Protein AF-A0A2G9Z1K0-F1 (afdb_monomer_lite)

pLDDT: mean 89.54, std 12.3, range [33.47, 98.31]

Foldseek 3Di:
DPDDPCPPDDDDPVVVVVVVVVVVVVVVVVVVVVVVVVCCLLKPKDKAKAFLCCNPDPRHQWAPFDKPPDPDSHQQWDAAFIKTKIKHFALDFFFKKKKKFFFDPPWDAFPKKKKKKFFAFPLVPFAEDDQVVCPVVVVVQVPDPQRAQQWEDDDPWIFGDAPLETATEPDPRLCVQLQWDPVRYYYDDPVSNVSGHHDYHRYSNDGRGFQAWAAEPVRWIWTGDPRHIYTDDSPDDDSTHRYFYPCRVVDMWMFMWDQDPPDRGMTMTMTGCNRNRPTRHRITMMMMGTRRIGGTGMMMMMGIHDPDPVSSVVSVVVVVVVVVVVPPPPPPDD

Secondary structure (DSSP, 8-state):
----TTTT----HHHHHHHHHHHHHHHHHHHHHHHHHHHHHHS-EEEEEEEGGGTT-TT---EEEEETTSS--GGGEE-TT-EEEEEEE-SS--SEEEEEEEE-TTPPPPS-EEEEEEEE-GGGGSPBPPGGGGHHHHHHHHTSTT-TT-EEEETTEEEEEETTEEEEBS-HHHHHHTT--GGGEEE--HHHHHHSEE-PPB-TTPPP-TTPEEE-TT--EEEEETTEEEE--TT---SSPEE--THHHH--EEEE-EE-SS-TTEEEEEEE-GGGTTS--SEEEEEEEESS-EEEEEEEEEEE--S-HHHHHHHHHHHHHHHHHTTS------

Structure (mmCIF, N/CA/C/O backbone):
data_AF-A0A2G9Z1K0-F1
#
_entry.id   AF-A0A2G9Z1K0-F1
#
loop_
_atom_site.group_PDB
_atom_site.id
_atom_site.type_symbol
_atom_site.label_atom_id
_atom_site.label_alt_id
_atom_site.label_comp_id
_atom_site.label_asym_id
_atom_site.label_entity_id
_atom_site.label_seq_id
_atom_site.pdbx_PDB_ins_code
_atom_site.Cartn_x
_atom_site.Cartn_y
_atom_site.Cartn_z
_atom_site.occupancy
_atom_site.B_iso_or_equiv
_atom_site.auth_seq_id
_atom_site.auth_comp_id
_atom_site.auth_asym_id
_atom_site.auth_atom_id
_atom_site.pdbx_PDB_model_num
ATOM 1 N N . MET A 1 1 ? -24.594 -38.672 19.785 1.00 48.56 1 MET A N 1
ATOM 2 C CA . MET A 1 1 ? -23.373 -38.207 20.482 1.00 48.56 1 MET A CA 1
ATOM 3 C C . MET A 1 1 ? -22.442 -39.415 20.576 1.00 48.56 1 MET A C 1
ATOM 5 O O . MET A 1 1 ? -22.760 -40.332 21.314 1.00 48.56 1 MET A O 1
ATOM 9 N N . TRP A 1 2 ? -21.425 -39.514 19.711 1.00 44.78 2 TRP A N 1
ATOM 10 C CA . TRP A 1 2 ? -20.611 -40.737 19.512 1.00 44.78 2 TRP A CA 1
ATOM 11 C C . TRP A 1 2 ? -19.406 -40.843 20.471 1.00 44.78 2 TRP A C 1
ATOM 13 O O . TRP A 1 2 ? -18.855 -41.919 20.655 1.00 44.78 2 TRP A O 1
ATOM 23 N N . PHE A 1 3 ? -19.064 -39.749 21.159 1.00 44.97 3 PHE A N 1
ATOM 24 C CA . PHE A 1 3 ? -18.069 -39.705 22.230 1.00 44.97 3 PHE A CA 1
ATOM 25 C C . PHE A 1 3 ? -18.769 -39.511 23.581 1.00 44.97 3 PHE A C 1
ATOM 27 O O . PHE A 1 3 ? -19.054 -38.385 23.983 1.00 44.97 3 PHE A O 1
ATOM 34 N N . ASP A 1 4 ? -19.071 -40.615 24.262 1.00 56.53 4 ASP A N 1
ATOM 35 C CA . ASP A 1 4 ? -19.492 -40.621 25.665 1.00 56.53 4 ASP A CA 1
ATOM 36 C C . ASP A 1 4 ? -18.543 -41.536 26.448 1.00 56.53 4 ASP A C 1
ATOM 38 O O . ASP A 1 4 ? -18.680 -42.760 26.451 1.00 56.53 4 ASP A O 1
ATOM 42 N N . LEU A 1 5 ? -17.539 -40.919 27.074 1.00 59.09 5 LEU A N 1
ATOM 43 C CA . LEU A 1 5 ? -16.521 -41.591 27.888 1.00 59.09 5 LEU A CA 1
ATOM 44 C C . LEU A 1 5 ? -17.050 -41.994 29.282 1.00 59.09 5 LEU A C 1
ATOM 46 O O . LEU A 1 5 ? -16.273 -42.440 30.121 1.00 59.09 5 LEU A O 1
ATOM 50 N N . THR A 1 6 ? -18.353 -41.830 29.551 1.00 63.19 6 THR A N 1
ATOM 51 C CA . THR A 1 6 ? -18.969 -42.013 30.879 1.00 63.19 6 THR A CA 1
ATOM 52 C C . THR A 1 6 ? -20.102 -43.040 30.912 1.00 63.19 6 THR A C 1
ATOM 54 O O . THR A 1 6 ? -20.894 -43.062 31.850 1.00 63.19 6 THR A O 1
ATOM 57 N N . LYS A 1 7 ? -20.167 -43.953 29.932 1.00 57.19 7 LYS A N 1
ATOM 58 C CA . LYS A 1 7 ? -21.240 -44.965 29.825 1.00 57.19 7 LYS A CA 1
ATOM 59 C C . LYS A 1 7 ? -21.467 -45.826 31.082 1.00 57.19 7 LYS A C 1
ATOM 61 O O . LYS A 1 7 ? -22.538 -46.409 31.209 1.00 57.19 7 LYS A O 1
ATOM 66 N N . THR A 1 8 ? -20.490 -45.928 31.986 1.00 62.16 8 THR A N 1
ATOM 67 C CA . THR A 1 8 ? -20.533 -46.793 33.180 1.00 62.16 8 THR A CA 1
ATOM 68 C C . THR A 1 8 ? -20.488 -46.043 34.517 1.00 62.16 8 THR A C 1
ATOM 70 O O . THR A 1 8 ? -20.586 -46.680 35.565 1.00 62.16 8 THR A O 1
ATOM 73 N N . THR A 1 9 ? -20.374 -44.711 34.532 1.00 61.22 9 THR A N 1
ATOM 74 C CA . THR A 1 9 ? -20.284 -43.922 35.774 1.00 61.22 9 THR A CA 1
ATOM 75 C C . THR A 1 9 ? -21.637 -43.320 36.162 1.00 61.22 9 THR A C 1
ATOM 77 O O . THR A 1 9 ? -22.052 -42.277 35.663 1.00 61.22 9 THR A O 1
ATOM 80 N N . ALA A 1 10 ? -22.328 -43.955 37.113 1.00 69.38 10 ALA A N 1
ATOM 81 C CA . ALA A 1 10 ? -23.534 -43.401 37.726 1.00 69.38 10 ALA A CA 1
ATOM 82 C C . ALA A 1 10 ? -23.158 -42.306 38.745 1.00 69.38 10 ALA A C 1
ATOM 84 O O . ALA A 1 10 ? -22.784 -42.588 39.882 1.00 69.38 10 ALA A O 1
ATOM 85 N N . LEU A 1 11 ? -23.221 -41.038 38.333 1.00 70.69 11 LEU A N 1
ATOM 86 C CA . LEU A 1 11 ? -23.062 -39.893 39.234 1.00 70.69 11 LEU A CA 1
ATOM 87 C C . LEU A 1 11 ? -24.299 -39.739 40.131 1.00 70.69 11 LEU A C 1
ATOM 89 O O . LEU A 1 11 ? -25.429 -39.795 39.649 1.00 70.69 11 LEU A O 1
ATOM 93 N N . GLU A 1 12 ? -24.093 -39.452 41.420 1.00 81.12 12 GLU A N 1
ATOM 94 C CA . GLU A 1 12 ? -25.173 -39.017 42.319 1.00 81.12 12 GLU A CA 1
ATOM 95 C C . GLU A 1 12 ? -25.942 -37.837 41.701 1.00 81.12 12 GLU A C 1
ATOM 97 O O . GLU A 1 12 ? -25.335 -36.937 41.112 1.00 81.12 12 GLU A O 1
ATOM 102 N N . ALA A 1 13 ? -27.268 -37.791 41.876 1.00 79.88 13 ALA A N 1
ATOM 103 C CA . ALA A 1 13 ? -28.151 -36.837 41.191 1.00 79.88 13 ALA A CA 1
ATOM 104 C C . ALA A 1 13 ? -27.677 -35.370 41.277 1.00 79.88 13 ALA A C 1
ATOM 106 O O . ALA A 1 13 ? -27.711 -34.639 40.286 1.00 79.88 13 ALA A O 1
ATOM 107 N N . LYS A 1 14 ? -27.155 -34.948 42.438 1.00 84.62 14 LYS A N 1
ATOM 108 C CA . LYS A 1 14 ? -26.612 -33.595 42.651 1.00 84.62 14 LYS A CA 1
ATOM 109 C C . LYS A 1 14 ? -25.342 -33.332 41.829 1.00 84.62 14 LYS A C 1
ATOM 111 O O . LYS A 1 14 ? -25.210 -32.266 41.227 1.00 84.62 14 LYS A O 1
ATOM 116 N N . LYS A 1 15 ? -24.428 -34.306 41.761 1.00 84.81 15 LYS A N 1
ATOM 117 C CA . LYS A 1 15 ? -23.192 -34.220 40.964 1.00 84.81 15 LYS A CA 1
ATOM 118 C C . LYS A 1 15 ? -23.491 -34.294 39.466 1.00 84.81 15 LYS A C 1
ATOM 120 O O . LYS A 1 15 ? -22.871 -33.568 38.697 1.00 84.81 15 LYS A O 1
ATOM 125 N N . TYR A 1 16 ? -24.487 -35.083 39.056 1.00 83.25 16 TYR A N 1
ATOM 126 C CA . TYR A 1 16 ? -24.957 -35.126 37.669 1.00 83.25 16 TYR A CA 1
ATOM 127 C C . TYR A 1 16 ? -25.553 -33.783 37.216 1.00 83.25 16 TYR A C 1
ATOM 129 O O . TYR A 1 16 ? -25.215 -33.282 36.143 1.00 83.25 16 TYR A O 1
ATOM 137 N N . GLN A 1 17 ? -26.380 -33.144 38.052 1.00 85.00 17 GLN A N 1
ATOM 138 C CA . GLN A 1 17 ? -26.897 -31.798 37.771 1.00 85.00 17 GLN A CA 1
ATOM 139 C C . GLN A 1 17 ? -25.771 -30.762 37.661 1.00 85.00 17 GLN A C 1
ATOM 141 O O . GLN A 1 17 ? -25.792 -29.920 36.762 1.00 85.00 17 GLN A O 1
ATOM 146 N N . GLN A 1 18 ? -24.771 -30.831 38.543 1.00 87.94 18 GLN A N 1
ATOM 147 C CA . GLN A 1 18 ? -23.605 -29.951 38.488 1.00 87.94 18 GLN A CA 1
ATOM 148 C C . GLN A 1 18 ? -22.781 -30.182 37.212 1.00 87.94 18 GLN A C 1
ATOM 150 O O . GLN A 1 18 ? -22.440 -29.215 36.534 1.00 87.94 18 GLN A O 1
ATOM 155 N N . TYR A 1 19 ? -22.535 -31.442 36.836 1.00 88.62 19 TYR A N 1
ATOM 156 C CA . TYR A 1 19 ? -21.889 -31.807 35.573 1.00 88.62 19 TYR A CA 1
ATOM 157 C C . TYR A 1 19 ? -22.645 -31.237 34.368 1.00 88.62 19 TYR A C 1
ATOM 159 O O . TYR A 1 19 ? -22.037 -30.575 33.531 1.00 88.62 19 TYR A O 1
ATOM 167 N N . LYS A 1 20 ? -23.973 -31.405 34.300 1.00 88.75 20 LYS A N 1
ATOM 168 C CA . LYS A 1 20 ? -24.788 -30.864 33.199 1.00 88.75 20 LYS A CA 1
ATOM 169 C C . LYS A 1 20 ? -24.741 -29.338 33.117 1.00 88.75 20 LYS A C 1
ATOM 171 O O . LYS A 1 20 ? -24.680 -28.800 32.014 1.00 88.75 20 LYS A O 1
ATOM 176 N N . ARG A 1 21 ? -24.710 -28.634 34.254 1.00 92.88 21 ARG A N 1
ATOM 177 C CA . ARG A 1 21 ? -24.518 -27.171 34.283 1.00 92.88 21 ARG A CA 1
ATOM 178 C C . ARG A 1 21 ? -23.159 -26.768 33.710 1.00 92.88 21 ARG A C 1
ATOM 180 O O . ARG A 1 21 ? -23.115 -25.887 32.858 1.00 92.88 21 ARG A O 1
ATOM 187 N N . TRP A 1 22 ? -22.080 -27.434 34.123 1.00 93.81 22 TRP A N 1
ATOM 188 C CA . TRP A 1 22 ? -20.737 -27.179 33.592 1.00 93.81 22 TRP A CA 1
ATOM 189 C C . TRP A 1 22 ? -20.606 -27.541 32.113 1.00 93.81 22 TRP A C 1
ATOM 191 O O . TRP A 1 22 ? -19.991 -26.795 31.360 1.00 93.81 22 TRP A O 1
ATOM 201 N N . GLN A 1 23 ? -21.227 -28.638 31.678 1.00 92.00 23 GLN A N 1
ATOM 202 C CA . GLN A 1 23 ? -21.274 -29.044 30.275 1.00 92.00 23 GLN A CA 1
ATOM 203 C C . GLN A 1 23 ? -21.991 -27.988 29.418 1.00 92.00 23 GLN A C 1
ATOM 205 O O . GLN A 1 23 ? -21.454 -27.562 28.399 1.00 92.00 23 GLN A O 1
ATOM 210 N N . ASN A 1 24 ? -23.162 -27.510 29.854 1.00 94.50 24 ASN A N 1
ATOM 211 C CA . ASN A 1 24 ? -23.893 -26.449 29.155 1.00 94.50 24 ASN A CA 1
ATOM 212 C C . ASN A 1 24 ? -23.115 -25.129 29.145 1.00 94.50 24 ASN A C 1
ATOM 214 O O . ASN A 1 24 ? -23.081 -24.454 28.119 1.00 94.50 24 ASN A O 1
ATOM 218 N N . PHE A 1 25 ? -22.466 -24.778 30.259 1.00 96.81 25 PHE A N 1
ATOM 219 C CA . PHE A 1 25 ? -21.585 -23.614 30.329 1.00 96.81 25 PHE A CA 1
ATOM 220 C C . PHE A 1 25 ? -20.427 -23.731 29.334 1.00 96.81 25 PHE A C 1
ATOM 222 O O . PHE A 1 25 ? -20.173 -22.788 28.593 1.00 96.81 25 PHE A O 1
ATOM 229 N N . LEU A 1 26 ? -19.766 -24.890 29.266 1.00 97.00 26 LEU A N 1
ATOM 230 C CA . LEU A 1 26 ? -18.660 -25.134 28.342 1.00 97.00 26 LEU A CA 1
ATOM 231 C C . LEU A 1 26 ? -19.112 -25.040 26.880 1.00 97.00 26 LEU A C 1
ATOM 233 O O . LEU A 1 26 ? -18.416 -24.429 26.073 1.00 97.00 26 LEU A O 1
ATOM 237 N N . TYR A 1 27 ? -20.283 -25.583 26.534 1.00 96.25 27 TYR A N 1
ATOM 238 C CA . TYR A 1 27 ? -20.839 -25.447 25.185 1.00 96.25 27 TYR A CA 1
ATOM 239 C C . TYR A 1 27 ? -21.210 -24.005 24.849 1.00 96.25 27 TYR A C 1
ATOM 241 O O . TYR A 1 27 ? -20.860 -23.530 23.770 1.00 96.25 27 TYR A O 1
ATOM 249 N N . LEU A 1 28 ? -21.861 -23.289 25.768 1.00 97.06 28 LEU A N 1
ATOM 250 C CA . LEU A 1 28 ? -22.184 -21.877 25.573 1.00 97.06 28 LEU A CA 1
ATOM 251 C C . LEU A 1 28 ? -20.910 -21.046 25.392 1.00 97.06 28 LEU A C 1
ATOM 253 O O . LEU A 1 28 ? -20.825 -20.253 24.459 1.00 97.06 28 LEU A O 1
ATOM 257 N N . PHE A 1 29 ? -19.906 -21.267 26.240 1.00 97.62 29 PHE A N 1
ATOM 258 C CA . PHE A 1 29 ? -18.608 -20.612 26.138 1.00 97.62 29 PHE A CA 1
ATOM 259 C C . PHE A 1 29 ? -17.949 -20.897 24.785 1.00 97.62 29 PHE A C 1
ATOM 261 O O . PHE A 1 29 ? -17.589 -19.956 24.086 1.00 97.62 29 PHE A O 1
ATOM 268 N N . ALA A 1 30 ? -17.879 -22.163 24.361 1.00 97.31 30 ALA A N 1
ATOM 269 C CA . ALA A 1 30 ? -17.299 -22.541 23.074 1.00 97.31 30 ALA A CA 1
ATOM 270 C C . ALA A 1 30 ? -18.014 -21.874 21.885 1.00 97.31 30 ALA A C 1
ATOM 272 O O . ALA A 1 30 ? -17.351 -21.365 20.982 1.00 97.31 30 ALA A O 1
ATOM 273 N N . VAL A 1 31 ? -19.352 -21.823 21.897 1.00 97.69 31 VAL A N 1
ATOM 274 C CA . VAL A 1 31 ? -20.143 -21.151 20.852 1.00 97.69 31 VAL A CA 1
ATOM 275 C C . VAL A 1 31 ? -19.884 -19.643 20.846 1.00 97.69 31 VAL A C 1
ATOM 277 O O . VAL A 1 31 ? -19.668 -19.072 19.778 1.00 97.69 31 VAL A O 1
ATOM 280 N N . LEU A 1 32 ? -19.852 -18.995 22.013 1.00 97.62 32 LEU A N 1
ATOM 281 C CA . LEU A 1 32 ? -19.564 -17.561 22.119 1.00 97.62 32 LEU A CA 1
ATOM 282 C C . LEU A 1 32 ? -18.138 -17.232 21.663 1.00 97.62 32 LEU A C 1
ATOM 284 O O . LEU A 1 32 ? -17.939 -16.261 20.934 1.00 97.62 32 LEU A O 1
ATOM 288 N N . THR A 1 33 ? -17.153 -18.053 22.028 1.00 97.44 33 THR A N 1
ATOM 289 C CA . THR A 1 33 ? -15.772 -17.903 21.555 1.00 97.44 33 THR A CA 1
ATOM 290 C C . THR A 1 33 ? -15.688 -18.091 20.042 1.00 97.44 33 THR A C 1
ATOM 292 O O . THR A 1 33 ? -15.078 -17.266 19.364 1.00 97.44 33 THR A O 1
ATOM 295 N N . ALA A 1 34 ? -16.333 -19.120 19.487 1.00 96.88 34 ALA A N 1
ATOM 296 C CA . ALA A 1 34 ? -16.367 -19.345 18.043 1.00 96.88 34 ALA A CA 1
ATOM 297 C C . ALA A 1 34 ? -17.037 -18.179 17.299 1.00 96.88 34 ALA A C 1
ATOM 299 O O . ALA A 1 34 ? -16.522 -17.731 16.273 1.00 96.88 34 ALA A O 1
ATOM 300 N N . ALA A 1 35 ? -18.138 -17.640 17.833 1.00 96.19 35 ALA A N 1
ATOM 301 C CA . ALA A 1 35 ? -18.815 -16.471 17.279 1.00 96.19 35 ALA A CA 1
ATOM 302 C C . ALA A 1 35 ? -17.924 -15.218 17.329 1.00 96.19 35 ALA A C 1
ATOM 304 O O . ALA A 1 35 ? -17.811 -14.508 16.331 1.00 96.19 35 ALA A O 1
ATOM 305 N N . TYR A 1 36 ? -17.234 -14.980 18.449 1.00 95.94 36 TYR A N 1
ATOM 306 C CA . TYR A 1 36 ? -16.296 -13.866 18.602 1.00 95.94 36 TYR A CA 1
ATOM 307 C C . TYR A 1 36 ? -15.123 -13.952 17.616 1.00 95.94 36 TYR A C 1
ATOM 309 O O . TYR A 1 36 ? -14.806 -12.972 16.938 1.00 95.94 36 TYR A O 1
ATOM 317 N N . LEU A 1 37 ? -14.498 -15.127 17.492 1.00 96.06 37 LEU A N 1
ATOM 318 C CA . LEU A 1 37 ? -13.396 -15.343 16.552 1.00 96.06 37 LEU A CA 1
ATOM 319 C C . LEU A 1 37 ? -13.865 -15.201 15.102 1.00 96.06 37 LEU A C 1
ATOM 321 O O . LEU A 1 37 ? -13.215 -14.517 14.314 1.00 96.06 37 LEU A O 1
ATOM 325 N N . SER A 1 38 ? -15.026 -15.770 14.765 1.00 93.81 38 SER A N 1
ATOM 326 C CA . SER A 1 38 ? -15.631 -15.619 13.436 1.00 93.81 38 SER A CA 1
ATOM 327 C C . SER A 1 38 ? -15.882 -14.149 13.113 1.00 93.81 38 SER A C 1
ATOM 329 O O . SER A 1 38 ? -15.537 -13.690 12.028 1.00 93.81 38 SER A O 1
ATOM 331 N N . PHE A 1 39 ? -16.406 -13.383 14.073 1.00 94.19 39 PHE A N 1
ATOM 332 C CA . PHE A 1 39 ? -16.609 -11.947 13.915 1.00 94.19 39 PHE A CA 1
ATOM 333 C C . PHE A 1 39 ? -15.290 -11.212 13.641 1.00 94.19 39 PHE A C 1
ATOM 335 O O . PHE A 1 39 ? -15.218 -10.424 12.701 1.00 94.19 39 PHE A O 1
ATOM 342 N N . LYS A 1 40 ? -14.222 -11.511 14.393 1.00 92.44 40 LYS A N 1
ATOM 343 C CA . LYS A 1 40 ? -12.893 -10.907 14.186 1.00 92.44 40 LYS A CA 1
ATOM 344 C C . LYS A 1 40 ? -12.269 -11.256 12.832 1.00 92.44 40 LYS A C 1
ATOM 346 O O . LYS A 1 40 ? -11.594 -10.410 12.252 1.00 92.44 40 LYS A O 1
ATOM 351 N N . ILE A 1 41 ? -12.503 -12.465 12.322 1.00 90.81 41 ILE A N 1
ATOM 352 C CA . ILE A 1 41 ? -12.029 -12.896 10.998 1.00 90.81 41 ILE A CA 1
ATOM 353 C C . ILE A 1 41 ? -12.816 -12.198 9.879 1.00 90.81 41 ILE A C 1
ATOM 355 O O . ILE A 1 41 ? -12.237 -11.775 8.879 1.00 90.81 41 ILE A O 1
ATOM 359 N N . LEU A 1 42 ? -14.136 -12.072 10.033 1.00 91.75 42 LEU A N 1
ATOM 360 C CA . LEU A 1 42 ? -15.015 -11.489 9.014 1.00 91.75 42 LEU A CA 1
ATOM 361 C C . LEU A 1 42 ? -14.925 -9.960 8.956 1.00 91.75 42 LEU A C 1
ATOM 363 O O . LEU A 1 42 ? -15.047 -9.382 7.872 1.00 91.75 42 LEU A O 1
ATOM 367 N N . PHE A 1 43 ? -14.675 -9.322 10.097 1.00 94.25 43 PHE A N 1
ATOM 368 C CA . PHE A 1 43 ? -14.624 -7.871 10.266 1.00 94.25 43 PHE A CA 1
ATOM 369 C C . PHE A 1 43 ? -13.305 -7.459 10.938 1.00 94.25 43 PHE A C 1
ATOM 371 O O . PHE A 1 43 ? -13.294 -7.034 12.098 1.00 94.25 43 PHE A O 1
ATOM 378 N N . PRO A 1 44 ? -12.165 -7.633 10.241 1.00 93.12 44 PRO A N 1
ATOM 379 C CA . PRO A 1 44 ? -10.863 -7.323 10.805 1.00 93.12 44 PRO A CA 1
ATOM 380 C C . PRO A 1 44 ? -10.675 -5.812 10.982 1.00 93.12 44 PRO A C 1
ATOM 382 O O . PRO A 1 44 ? -11.256 -4.996 10.259 1.00 93.12 44 PRO A O 1
ATOM 385 N N . SER A 1 45 ? -9.797 -5.467 11.921 1.00 95.38 45 SER A N 1
ATOM 386 C CA . SER A 1 45 ? -9.250 -4.125 12.101 1.00 95.38 45 SER A CA 1
ATOM 387 C C . SER A 1 45 ? -7.723 -4.202 12.157 1.00 95.38 45 SER A C 1
ATOM 389 O O . SER A 1 45 ? -7.173 -5.188 12.658 1.00 95.38 45 SER A O 1
ATOM 391 N N . GLN A 1 46 ? -7.049 -3.197 11.608 1.00 96.00 46 GLN A N 1
ATOM 392 C CA . GLN A 1 46 ? -5.596 -3.059 11.586 1.00 96.00 46 GLN A CA 1
ATOM 393 C C . GLN A 1 46 ? -5.198 -1.650 12.009 1.00 96.00 46 GLN A C 1
ATOM 395 O O . GLN A 1 46 ? -5.766 -0.670 11.532 1.00 96.00 46 GLN A O 1
ATOM 400 N N . PHE A 1 47 ? -4.195 -1.566 12.880 1.00 97.12 47 PHE A N 1
ATOM 401 C CA . PHE A 1 47 ? -3.724 -0.320 13.471 1.00 97.12 47 PHE A CA 1
ATOM 402 C C . PHE A 1 47 ? -2.335 0.028 12.951 1.00 97.12 47 PHE A C 1
ATOM 404 O O . PHE A 1 47 ? -1.446 -0.825 12.918 1.00 97.12 47 PHE A O 1
ATOM 411 N N . PHE A 1 48 ? -2.154 1.294 12.597 1.00 97.81 48 PHE A N 1
ATOM 412 C CA . PHE A 1 48 ? -0.898 1.858 12.139 1.00 97.81 48 PHE A CA 1
ATOM 413 C C . PHE A 1 48 ? -0.556 3.092 12.967 1.00 97.81 48 PHE A C 1
ATOM 415 O O . PHE A 1 48 ? -1.445 3.864 13.331 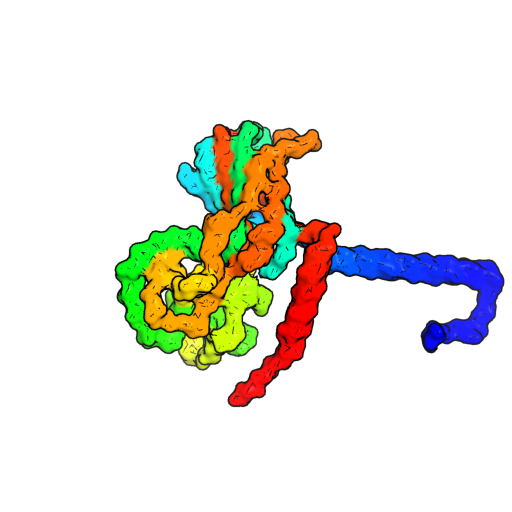1.00 97.81 48 PHE A O 1
ATOM 422 N N . GLU A 1 49 ? 0.729 3.291 13.241 1.00 97.44 49 GLU A N 1
ATOM 423 C CA . GLU A 1 49 ? 1.221 4.416 14.029 1.00 97.44 49 GLU A CA 1
ATOM 424 C C . GLU A 1 49 ? 2.477 5.039 13.408 1.00 97.44 49 GLU A C 1
ATOM 426 O O . GLU A 1 49 ? 3.316 4.346 12.822 1.00 97.44 49 GLU A O 1
ATOM 431 N N . PHE A 1 50 ? 2.607 6.356 13.567 1.00 96.69 50 PHE A N 1
ATOM 432 C CA . PHE A 1 50 ? 3.851 7.093 13.369 1.00 96.69 50 PHE A CA 1
ATOM 433 C C . PHE A 1 50 ? 4.111 8.025 14.545 1.00 96.69 50 PHE A C 1
ATOM 435 O O . PHE A 1 50 ? 3.226 8.801 14.911 1.00 96.69 50 PHE A O 1
ATOM 442 N N . SER A 1 51 ? 5.335 8.026 15.074 1.00 95.00 51 SER A N 1
ATOM 443 C CA . SER A 1 51 ? 5.772 9.023 16.055 1.00 95.00 51 SER A CA 1
ATOM 444 C C . SER A 1 51 ? 6.701 10.061 15.427 1.00 95.00 51 SER A C 1
ATOM 446 O O . SER A 1 51 ? 7.786 9.729 14.952 1.00 95.00 51 SER A O 1
ATOM 448 N N . PHE A 1 52 ? 6.332 11.340 15.505 1.00 92.69 52 PHE A N 1
ATOM 449 C CA . PHE A 1 52 ? 7.196 12.444 15.068 1.00 92.69 52 PHE A CA 1
ATOM 450 C C . PHE A 1 52 ? 8.380 12.692 16.011 1.00 92.69 52 PHE A C 1
ATOM 452 O O . PHE A 1 52 ? 9.405 13.223 15.584 1.00 92.69 52 PHE A O 1
ATOM 459 N N . ASN A 1 53 ? 8.266 12.268 17.273 1.00 90.06 53 ASN A N 1
ATOM 460 C CA . ASN A 1 53 ? 9.357 12.328 18.251 1.00 90.06 53 ASN A CA 1
ATOM 461 C C . ASN A 1 53 ? 10.456 11.297 17.958 1.00 90.06 53 ASN A C 1
ATOM 463 O O . ASN A 1 53 ? 11.607 11.495 18.341 1.00 90.06 53 ASN A O 1
ATOM 467 N N . ASN A 1 54 ? 10.109 10.196 17.286 1.00 90.31 54 ASN A N 1
ATOM 468 C CA . ASN A 1 54 ? 11.048 9.162 16.866 1.00 90.31 54 ASN A CA 1
ATOM 469 C C . ASN A 1 54 ? 10.712 8.684 15.445 1.00 90.31 54 ASN A C 1
ATOM 471 O O . ASN A 1 54 ? 10.298 7.544 15.220 1.00 90.31 54 ASN A O 1
ATOM 475 N N . SER A 1 55 ? 10.880 9.581 14.471 1.00 88.50 55 SER A N 1
ATOM 476 C CA . SER A 1 55 ? 10.504 9.342 13.070 1.00 88.50 55 SER A CA 1
ATOM 477 C C . SER A 1 55 ? 11.291 8.208 12.403 1.00 88.50 55 SER A C 1
ATOM 479 O O . SER A 1 55 ? 10.795 7.588 11.465 1.00 88.50 55 SER A O 1
ATOM 481 N N . SER A 1 56 ? 12.479 7.881 12.918 1.00 88.19 56 SER A N 1
ATOM 482 C CA . SER A 1 56 ? 13.329 6.783 12.434 1.00 88.19 56 SER A CA 1
ATOM 483 C C . SER A 1 56 ? 13.066 5.438 13.129 1.00 88.19 56 SER A C 1
ATOM 485 O O . SER A 1 56 ? 13.796 4.474 12.886 1.00 88.19 56 SER A O 1
ATOM 487 N N . ALA A 1 57 ? 12.071 5.348 14.020 1.00 90.25 57 ALA A N 1
ATOM 488 C CA . ALA A 1 57 ? 11.759 4.106 14.720 1.00 90.25 57 ALA A CA 1
ATOM 489 C C . ALA A 1 57 ? 11.300 3.013 13.746 1.00 90.25 57 ALA A C 1
ATOM 491 O O . ALA A 1 57 ? 10.369 3.206 12.968 1.00 90.25 57 ALA A O 1
ATOM 492 N N . LYS A 1 58 ? 11.885 1.815 13.860 1.00 88.69 58 LYS A N 1
ATOM 493 C CA . LYS A 1 58 ? 11.460 0.633 13.086 1.00 88.69 58 LYS A CA 1
ATOM 494 C C . LYS A 1 58 ? 10.043 0.154 13.429 1.00 88.69 58 LYS A C 1
ATOM 496 O O . LYS A 1 58 ? 9.483 -0.636 12.684 1.00 88.69 58 LYS A O 1
ATOM 501 N N . SER A 1 59 ? 9.496 0.591 14.564 1.00 89.56 59 SER A N 1
ATOM 502 C CA . SER A 1 59 ? 8.129 0.288 14.998 1.00 89.56 59 SER A CA 1
ATOM 503 C C . SER A 1 59 ? 7.068 1.145 14.307 1.00 89.56 59 SER A C 1
ATOM 505 O O . SER A 1 59 ? 5.888 0.847 14.456 1.00 89.56 59 SER A O 1
ATOM 507 N N . ASN A 1 60 ? 7.458 2.203 13.586 1.00 93.50 60 ASN A N 1
ATOM 508 C CA . ASN A 1 60 ? 6.517 2.998 12.804 1.00 93.50 60 ASN A CA 1
ATOM 509 C C . ASN A 1 60 ? 5.960 2.142 11.657 1.00 93.50 60 ASN A C 1
ATOM 511 O O . ASN A 1 60 ? 6.717 1.534 10.900 1.00 93.50 60 ASN A O 1
ATOM 515 N N . THR A 1 61 ? 4.637 2.104 11.534 1.00 95.06 61 THR A N 1
ATOM 516 C CA . THR A 1 61 ? 3.913 1.282 10.548 1.00 95.06 61 THR A CA 1
ATOM 517 C C . THR A 1 61 ? 3.121 2.117 9.550 1.00 95.06 61 THR A C 1
ATOM 519 O O . THR A 1 61 ? 2.770 1.627 8.479 1.00 95.06 61 THR A O 1
ATOM 522 N N . VAL A 1 62 ? 2.876 3.393 9.848 1.00 95.62 62 VAL A N 1
ATOM 523 C CA . VAL A 1 62 ? 2.500 4.364 8.817 1.00 95.62 62 VAL A CA 1
ATOM 524 C C . VAL A 1 62 ? 3.750 4.686 7.994 1.00 95.62 62 VAL A C 1
ATOM 526 O O . VAL A 1 62 ? 4.782 5.090 8.535 1.00 95.62 62 VAL A O 1
ATOM 529 N N . SER A 1 63 ? 3.657 4.501 6.681 1.00 91.31 63 SER A N 1
ATOM 530 C CA . SER A 1 63 ? 4.748 4.725 5.734 1.00 91.31 63 SER A CA 1
ATOM 531 C C . SER A 1 63 ? 4.570 6.037 4.964 1.00 91.31 63 SER A C 1
ATOM 533 O O . SER A 1 63 ? 3.581 6.751 5.132 1.00 91.31 63 SER A O 1
ATOM 535 N N . PHE A 1 64 ? 5.559 6.379 4.131 1.00 86.69 64 PHE A N 1
ATOM 536 C CA . PHE A 1 64 ? 5.515 7.530 3.220 1.00 86.69 64 PHE A CA 1
ATOM 537 C C . PHE A 1 64 ? 5.180 8.876 3.891 1.00 86.69 64 PHE A C 1
ATOM 539 O O . PHE A 1 64 ? 4.535 9.731 3.293 1.00 86.69 64 PHE A O 1
ATOM 546 N N . VAL A 1 65 ? 5.621 9.076 5.136 1.00 91.44 65 VAL A N 1
ATOM 547 C CA . VAL A 1 65 ? 5.389 10.338 5.843 1.00 91.44 65 VAL A CA 1
ATOM 548 C C . VAL A 1 65 ? 6.268 11.422 5.228 1.00 91.44 65 VAL A C 1
ATOM 550 O O . VAL A 1 65 ? 7.492 11.374 5.341 1.00 91.44 65 VAL A O 1
ATOM 553 N N . ASN A 1 66 ? 5.645 12.384 4.558 1.00 89.38 66 ASN A N 1
ATOM 554 C CA . ASN A 1 66 ? 6.307 13.505 3.900 1.00 89.38 66 ASN A CA 1
ATOM 555 C C . ASN A 1 66 ? 5.482 14.782 4.074 1.00 89.38 66 ASN A C 1
ATOM 557 O O . ASN A 1 66 ? 4.255 14.729 4.113 1.00 89.38 66 ASN A O 1
ATOM 561 N N . ILE A 1 67 ? 6.150 15.928 4.147 1.00 86.88 67 ILE A N 1
ATOM 562 C CA . ILE A 1 67 ? 5.509 17.234 4.245 1.00 86.88 67 ILE A CA 1
ATOM 563 C C . ILE A 1 67 ? 5.963 18.066 3.048 1.00 86.88 67 ILE A C 1
ATOM 565 O O . ILE A 1 67 ? 7.148 18.371 2.906 1.00 86.88 67 ILE A O 1
ATOM 569 N N . ASN A 1 68 ? 5.025 18.433 2.176 1.00 77.25 68 ASN A N 1
ATOM 570 C CA . ASN A 1 68 ? 5.326 19.356 1.085 1.00 77.25 68 ASN A CA 1
ATOM 571 C C . ASN A 1 68 ? 5.531 20.768 1.656 1.00 77.25 68 ASN A C 1
ATOM 573 O O . ASN A 1 68 ? 4.827 21.179 2.575 1.00 77.25 68 ASN A O 1
ATOM 577 N N . ASN A 1 69 ? 6.469 21.527 1.083 1.00 56.09 69 ASN A N 1
ATOM 578 C CA . ASN A 1 69 ? 6.771 22.920 1.451 1.00 56.09 69 ASN A CA 1
ATOM 579 C C . ASN A 1 69 ? 7.335 23.156 2.867 1.00 56.09 69 ASN A C 1
ATOM 581 O O . ASN A 1 69 ? 7.392 24.300 3.317 1.00 56.09 69 ASN A O 1
ATOM 585 N N . SER A 1 70 ? 7.846 22.129 3.548 1.00 49.47 70 SER A N 1
ATOM 586 C CA . SER A 1 70 ? 8.654 22.308 4.758 1.00 49.47 70 SER A CA 1
ATOM 587 C C . SER A 1 70 ? 9.950 21.509 4.677 1.00 49.47 70 SER A C 1
ATOM 589 O O . SER A 1 70 ? 10.003 20.439 4.076 1.00 49.47 70 SER A O 1
ATOM 591 N N . GLY A 1 71 ? 11.012 22.021 5.303 1.00 56.38 71 GLY A N 1
ATOM 592 C CA . GLY A 1 71 ? 12.226 21.245 5.554 1.00 56.38 71 GLY A CA 1
ATOM 593 C C . GLY A 1 71 ? 11.957 19.989 6.400 1.00 56.38 71 GLY A C 1
ATOM 594 O O . GLY A 1 71 ? 10.816 19.668 6.712 1.00 56.38 71 GLY A O 1
ATOM 595 N N . LYS A 1 72 ? 13.039 19.277 6.752 1.00 58.69 72 LYS A N 1
ATOM 596 C CA . LYS A 1 72 ? 13.072 17.986 7.476 1.00 58.69 72 LYS A CA 1
ATOM 597 C C . LYS A 1 72 ? 11.850 17.734 8.386 1.00 58.69 72 LYS A C 1
ATOM 599 O O . LYS A 1 72 ? 11.540 18.578 9.217 1.00 58.69 72 LYS A O 1
ATOM 604 N N . LEU A 1 73 ? 11.300 16.512 8.333 1.00 68.88 73 LEU A N 1
ATOM 605 C CA . LEU A 1 73 ? 10.227 15.923 9.175 1.00 68.88 73 LEU A CA 1
ATOM 606 C C . LEU A 1 73 ? 10.441 15.982 10.709 1.00 68.88 73 LEU A C 1
ATOM 608 O O . LEU A 1 73 ? 9.752 15.299 11.468 1.00 68.88 73 LEU A O 1
ATOM 612 N N . GLN A 1 74 ? 11.431 16.728 11.192 1.00 65.69 74 GLN A N 1
ATOM 613 C CA . GLN A 1 74 ? 11.834 16.725 12.587 1.00 65.69 74 GLN A CA 1
ATOM 614 C C . GLN A 1 74 ? 10.791 17.440 13.451 1.00 65.69 74 GLN A C 1
ATOM 616 O O . GLN A 1 74 ? 10.455 18.602 13.229 1.00 65.69 74 GLN A O 1
ATOM 621 N N . ASN A 1 75 ? 10.322 16.718 14.471 1.00 80.50 75 ASN A N 1
ATOM 622 C CA . ASN A 1 75 ? 9.451 17.187 15.550 1.00 80.50 75 ASN A CA 1
ATOM 623 C C . ASN A 1 75 ? 8.002 17.515 15.151 1.00 80.50 75 ASN A C 1
ATOM 625 O O . ASN A 1 75 ? 7.311 18.170 15.928 1.00 80.50 75 ASN A O 1
ATOM 629 N N . GLY A 1 76 ? 7.546 17.083 13.969 1.00 88.00 76 GLY A N 1
ATOM 630 C CA . GLY A 1 76 ? 6.138 17.177 13.556 1.00 88.00 76 GLY A CA 1
ATOM 631 C C . GLY A 1 76 ? 5.607 18.597 13.375 1.00 88.00 76 GLY A C 1
ATOM 632 O O . GLY A 1 76 ? 4.400 18.809 13.436 1.00 88.00 76 GLY A O 1
ATOM 633 N N . LEU A 1 77 ? 6.494 19.572 13.170 1.00 90.88 77 LEU A N 1
ATOM 634 C CA . LEU A 1 77 ? 6.114 20.954 12.894 1.00 90.88 77 LEU A CA 1
ATOM 635 C C . LEU A 1 77 ? 5.463 21.055 11.513 1.00 90.88 77 LEU A C 1
ATOM 637 O O . LEU A 1 77 ? 6.091 20.757 10.499 1.00 90.88 77 LEU A O 1
ATOM 641 N N . MET A 1 78 ? 4.222 21.526 11.490 1.00 89.94 78 MET A N 1
ATOM 642 C CA . MET A 1 78 ? 3.432 21.739 10.286 1.00 89.94 78 MET A CA 1
ATOM 643 C C . MET A 1 78 ? 3.110 23.221 10.173 1.00 89.94 78 MET A C 1
ATOM 645 O O . MET A 1 78 ? 2.542 23.816 11.090 1.00 89.94 78 MET A O 1
ATOM 649 N N . LYS A 1 79 ? 3.478 23.817 9.041 1.00 90.31 79 LYS A N 1
ATOM 650 C CA . LYS A 1 79 ? 3.060 25.177 8.710 1.00 90.31 79 LYS A CA 1
ATOM 651 C C . LYS A 1 79 ? 1.626 25.184 8.208 1.00 90.31 79 LYS A C 1
ATOM 653 O O . LYS A 1 79 ? 1.163 24.196 7.639 1.00 90.31 79 LYS A O 1
ATOM 658 N N . LYS A 1 80 ? 0.947 26.310 8.403 1.00 90.75 80 LYS A N 1
ATOM 659 C CA . LYS A 1 80 ? -0.335 26.592 7.767 1.00 90.75 80 LYS A CA 1
ATOM 660 C C . LYS A 1 80 ? -0.268 26.254 6.271 1.00 90.75 80 LYS A C 1
ATOM 662 O O . LYS A 1 80 ? 0.704 26.607 5.604 1.00 90.75 80 LYS A O 1
ATOM 667 N N . ASP A 1 81 ? -1.301 25.573 5.781 1.00 87.12 81 ASP A N 1
ATOM 668 C CA . ASP A 1 81 ? -1.464 25.149 4.384 1.00 87.12 81 ASP A CA 1
ATOM 669 C C . ASP A 1 81 ? -0.375 24.171 3.880 1.00 87.12 81 ASP A C 1
ATOM 671 O O . ASP A 1 81 ? -0.323 23.848 2.693 1.00 87.12 81 ASP A O 1
ATOM 675 N N . ALA A 1 82 ? 0.491 23.655 4.765 1.00 90.38 82 ALA A N 1
ATOM 676 C CA . ALA A 1 82 ? 1.414 22.582 4.417 1.00 90.38 82 ALA A CA 1
ATOM 677 C C . ALA A 1 82 ? 0.670 21.246 4.320 1.00 90.38 82 ALA A C 1
ATOM 679 O O . ALA A 1 82 ? -0.155 20.893 5.167 1.00 90.38 82 ALA A O 1
ATOM 680 N N . THR A 1 83 ? 1.017 20.474 3.296 1.00 91.88 83 THR A N 1
ATOM 681 C CA . THR A 1 83 ? 0.382 19.192 3.005 1.00 91.88 83 THR A CA 1
ATOM 682 C C . THR A 1 83 ? 1.187 18.048 3.617 1.00 91.88 83 THR A C 1
ATOM 684 O O . THR A 1 83 ? 2.313 17.783 3.187 1.00 91.88 83 THR A O 1
ATOM 687 N N . LEU A 1 84 ? 0.601 17.329 4.577 1.00 94.50 84 LEU A N 1
ATOM 688 C CA . LEU A 1 84 ? 1.146 16.085 5.126 1.00 94.50 84 LEU A CA 1
ATOM 689 C C . LEU A 1 84 ? 0.643 14.895 4.306 1.00 94.50 84 LEU A C 1
ATOM 691 O O . LEU A 1 84 ? -0.556 14.629 4.270 1.00 94.50 84 LEU A O 1
ATOM 695 N N . SER A 1 85 ? 1.552 14.153 3.684 1.00 94.44 85 SER A N 1
ATOM 696 C CA . SER A 1 85 ? 1.262 12.884 3.009 1.00 94.44 85 SER A CA 1
ATOM 697 C C . SER A 1 85 ? 1.752 11.716 3.853 1.00 94.44 85 SER A C 1
ATOM 699 O O . SER A 1 85 ? 2.817 11.812 4.456 1.00 94.44 85 SER A O 1
ATOM 701 N N . PHE A 1 86 ? 0.978 10.636 3.921 1.00 95.94 86 PHE A N 1
ATOM 702 C CA . PHE A 1 86 ? 1.322 9.405 4.639 1.00 95.94 86 PHE A CA 1
ATOM 703 C C . PHE A 1 86 ? 0.482 8.234 4.119 1.00 95.94 86 PHE A C 1
ATOM 705 O O . PHE A 1 86 ? -0.501 8.440 3.407 1.00 95.94 86 PHE A O 1
ATOM 712 N N . ALA A 1 87 ? 0.860 6.999 4.442 1.00 96.44 87 ALA A N 1
ATOM 713 C CA . ALA A 1 87 ? 0.170 5.810 3.956 1.00 96.44 87 ALA A CA 1
ATOM 714 C C . ALA A 1 87 ? 0.001 4.739 5.035 1.00 96.44 87 ALA A C 1
ATOM 716 O O . ALA A 1 87 ? 0.904 4.476 5.829 1.00 96.44 87 ALA A O 1
ATOM 717 N N . ALA A 1 88 ? -1.146 4.065 5.005 1.00 97.44 88 ALA A N 1
ATOM 718 C CA . ALA A 1 88 ? -1.347 2.782 5.669 1.00 97.44 88 ALA A CA 1
ATOM 719 C C . ALA A 1 88 ? -1.362 1.683 4.598 1.00 97.44 88 ALA A C 1
ATOM 721 O O . ALA A 1 88 ? -2.178 1.727 3.676 1.00 97.44 88 ALA A O 1
ATOM 722 N N . SER A 1 89 ? -0.435 0.727 4.686 1.00 96.69 89 SER A N 1
ATOM 723 C CA . SER A 1 89 ? -0.266 -0.334 3.682 1.00 96.69 89 SER A CA 1
ATOM 724 C C . SER A 1 89 ? -0.904 -1.633 4.170 1.00 96.69 89 SER A C 1
ATOM 726 O O . SER A 1 89 ? -0.524 -2.144 5.221 1.00 96.69 89 SER A O 1
ATOM 728 N N . SER A 1 90 ? -1.857 -2.186 3.420 1.00 94.88 90 SER A N 1
ATOM 729 C CA . SER A 1 90 ? -2.476 -3.474 3.738 1.00 94.88 90 SER A CA 1
ATOM 730 C C . SER A 1 90 ? -2.974 -4.213 2.495 1.00 94.88 90 SER A C 1
ATOM 732 O O . SER A 1 90 ? -3.635 -3.609 1.650 1.00 94.88 90 SER A O 1
ATOM 734 N N . PRO A 1 91 ? -2.763 -5.539 2.398 1.00 91.00 91 PRO A N 1
ATOM 735 C CA . PRO A 1 91 ? -3.345 -6.357 1.334 1.00 91.00 91 PRO A CA 1
ATOM 736 C C . PRO A 1 91 ? -4.837 -6.647 1.556 1.00 91.00 91 PRO A C 1
ATOM 738 O O . PRO A 1 91 ? -5.482 -7.294 0.729 1.00 91.00 91 PRO A O 1
ATOM 741 N N . SER A 1 92 ? -5.399 -6.231 2.694 1.00 89.56 92 SER A N 1
ATOM 742 C CA . SER A 1 92 ? -6.800 -6.466 3.032 1.00 89.56 92 SER A CA 1
ATOM 743 C C . SER A 1 92 ? -7.700 -5.308 2.592 1.00 89.56 92 SER A C 1
ATOM 745 O O . SER A 1 92 ? -7.310 -4.140 2.551 1.00 89.56 92 SER A O 1
ATOM 747 N N . LEU A 1 93 ? -8.946 -5.650 2.262 1.00 88.38 93 LEU A N 1
ATOM 748 C CA . LEU A 1 93 ? -9.981 -4.678 1.916 1.00 88.38 93 LEU A CA 1
ATOM 749 C C . LEU A 1 93 ? -10.720 -4.221 3.173 1.00 88.38 93 LEU A C 1
ATOM 751 O O . LEU A 1 93 ? -11.231 -5.059 3.926 1.00 88.38 93 LEU A O 1
ATOM 755 N N . PHE A 1 94 ? -10.829 -2.906 3.341 1.00 93.38 94 PHE A N 1
ATOM 756 C CA . PHE A 1 94 ? -11.504 -2.249 4.459 1.00 93.38 94 PHE A CA 1
ATOM 757 C C . PHE A 1 94 ? -12.610 -1.320 3.958 1.00 93.38 94 PHE A C 1
ATOM 759 O O . PHE A 1 94 ? -12.560 -0.845 2.825 1.00 93.38 94 PHE A O 1
ATOM 766 N N . SER A 1 95 ? -13.611 -1.068 4.802 1.00 94.38 95 SER A N 1
ATOM 767 C CA . SER A 1 95 ? -14.726 -0.164 4.485 1.00 94.38 95 SER A CA 1
ATOM 768 C C . SER A 1 95 ? -14.603 1.188 5.170 1.00 94.38 95 SER A C 1
ATOM 770 O O . SER A 1 95 ? -15.324 2.114 4.816 1.00 94.38 95 SER A O 1
ATOM 772 N N . LYS A 1 96 ? -13.691 1.325 6.135 1.00 96.00 96 LYS A N 1
ATOM 773 C CA . LYS A 1 96 ? -13.526 2.551 6.906 1.00 96.00 96 LYS A CA 1
ATOM 774 C C . LYS A 1 96 ? -12.072 2.748 7.327 1.00 96.00 96 LYS A C 1
ATOM 776 O O . LYS A 1 96 ? -11.402 1.784 7.700 1.00 96.00 96 LYS A O 1
ATOM 781 N N . ALA A 1 97 ? -11.608 3.993 7.282 1.00 97.75 97 ALA A N 1
ATOM 782 C CA . ALA A 1 97 ? -10.376 4.429 7.930 1.00 97.75 97 ALA A CA 1
ATOM 783 C C . ALA A 1 97 ? -10.722 5.443 9.020 1.00 97.75 97 ALA A C 1
ATOM 785 O O . ALA A 1 97 ? -11.385 6.437 8.740 1.00 97.75 97 ALA A O 1
ATOM 786 N N . LEU A 1 98 ? -10.264 5.203 10.244 1.00 97.38 98 LEU A N 1
ATOM 787 C CA . LEU A 1 98 ? -10.256 6.200 11.307 1.00 97.38 98 LEU A CA 1
ATOM 788 C C . LEU A 1 98 ? -8.834 6.747 11.410 1.00 97.38 98 LEU A C 1
ATOM 790 O O . LEU A 1 98 ? -7.907 6.011 11.742 1.00 97.38 98 LEU A O 1
ATOM 794 N N . VAL A 1 99 ? -8.663 8.030 11.117 1.00 97.81 99 VAL A N 1
ATOM 795 C CA . VAL A 1 99 ? -7.383 8.723 11.275 1.00 97.81 99 VAL A CA 1
ATOM 796 C C . VAL A 1 99 ? -7.460 9.593 12.511 1.00 97.81 99 VAL A C 1
ATOM 798 O O . VAL A 1 99 ? -8.427 10.332 12.685 1.00 97.81 99 VAL A O 1
ATOM 801 N N . GLN A 1 100 ? -6.441 9.527 13.358 1.00 97.25 100 GLN A N 1
ATOM 802 C CA . GLN A 1 100 ? -6.332 10.349 14.550 1.00 97.25 100 GLN A CA 1
ATOM 803 C C . GLN A 1 100 ? -4.957 11.008 14.618 1.00 97.25 100 GLN A C 1
ATOM 805 O O . GLN A 1 100 ? -3.926 10.345 14.520 1.00 97.25 100 GLN A O 1
ATOM 810 N N . PHE A 1 101 ? -4.950 12.314 14.854 1.00 96.75 101 PHE A N 1
ATOM 811 C CA . PHE A 1 101 ? -3.754 13.084 15.157 1.00 96.75 101 PHE A CA 1
ATOM 812 C C . PHE A 1 101 ? -3.701 13.395 16.645 1.00 96.75 101 PHE A C 1
ATOM 814 O O . PHE A 1 101 ? -4.690 13.845 17.227 1.00 96.75 101 PHE A O 1
ATOM 821 N N . GLU A 1 102 ? -2.536 13.188 17.247 1.00 95.88 102 GLU A N 1
ATOM 822 C CA . GLU A 1 102 ? -2.224 13.666 18.591 1.00 95.88 102 GLU A CA 1
ATOM 823 C C . GLU A 1 102 ? -1.238 14.829 18.492 1.00 95.88 102 GLU A C 1
ATOM 825 O O . GLU A 1 102 ? -0.178 14.699 17.877 1.00 95.88 102 GLU A O 1
ATOM 830 N N . LEU A 1 103 ? -1.600 15.969 19.078 1.00 95.44 103 LEU A N 1
ATOM 831 C CA . LEU A 1 103 ? -0.782 17.180 19.070 1.00 95.44 103 LEU A CA 1
ATOM 832 C C . LEU A 1 103 ? 0.235 17.190 20.214 1.00 95.44 103 LEU A C 1
ATOM 834 O O . LEU A 1 103 ? -0.074 16.762 21.331 1.00 95.44 103 LEU A O 1
ATOM 838 N N . ASP A 1 104 ? 1.407 17.777 19.959 1.00 94.38 104 ASP A N 1
ATOM 839 C CA . ASP A 1 104 ? 2.384 18.069 21.008 1.00 94.38 104 ASP A CA 1
ATOM 840 C C . ASP A 1 104 ? 1.769 18.975 22.087 1.00 94.38 104 ASP A C 1
ATOM 842 O O . ASP A 1 104 ? 0.879 19.796 21.836 1.00 94.38 104 ASP A O 1
ATOM 846 N N . LYS A 1 105 ? 2.268 18.859 23.321 1.00 91.88 105 LYS A N 1
ATOM 847 C CA . LYS A 1 105 ? 1.753 19.613 24.469 1.00 91.88 105 LYS A CA 1
ATOM 848 C C . LYS A 1 105 ? 1.801 21.130 24.277 1.00 91.88 105 LYS A C 1
ATOM 850 O O . LYS A 1 105 ? 0.972 21.812 24.887 1.00 91.88 105 LYS A O 1
ATOM 855 N N . LYS A 1 106 ? 2.761 21.630 23.493 1.00 91.25 106 LYS A N 1
ATOM 856 C CA . LYS A 1 106 ? 2.985 23.054 23.199 1.00 91.25 106 LYS A CA 1
ATOM 857 C C . LYS A 1 106 ? 2.327 23.513 21.893 1.00 91.25 106 LYS A C 1
ATOM 859 O O . LYS A 1 106 ? 2.373 24.704 21.595 1.00 91.25 106 LYS A O 1
ATOM 864 N N . SER A 1 107 ? 1.728 22.601 21.126 1.00 93.62 107 SER A N 1
ATOM 865 C CA . SER A 1 107 ? 1.067 22.930 19.864 1.00 93.62 107 SER A CA 1
ATOM 866 C C . SER A 1 107 ? -0.151 23.828 20.077 1.00 93.62 107 SER A C 1
ATOM 868 O O . SER A 1 107 ? -0.891 23.687 21.056 1.00 93.62 107 SER A O 1
ATOM 870 N N . GLN A 1 108 ? -0.422 24.684 19.093 1.00 92.94 108 GLN A N 1
ATOM 871 C CA . GLN A 1 108 ? -1.746 25.278 18.927 1.00 92.94 108 GLN A CA 1
ATOM 872 C C . GLN A 1 108 ? -2.772 24.185 18.593 1.00 92.94 108 GLN A C 1
ATOM 874 O O . GLN A 1 108 ? -2.413 23.103 18.123 1.00 92.94 108 GLN A O 1
ATOM 879 N N . LYS A 1 109 ? -4.053 24.453 18.864 1.00 93.25 109 LYS A N 1
ATOM 880 C CA . LYS A 1 109 ? -5.165 23.574 18.469 1.00 93.25 109 LYS A CA 1
ATOM 881 C C . LYS A 1 109 ? -5.334 23.605 16.949 1.00 93.25 109 LYS A C 1
ATOM 883 O O . LYS A 1 109 ? -4.929 24.574 16.326 1.00 93.25 109 LYS A O 1
ATOM 888 N N . ILE A 1 110 ? -5.938 22.569 16.374 1.00 93.25 110 ILE A N 1
ATOM 889 C CA . ILE A 1 110 ? -6.336 22.596 14.963 1.00 93.25 110 ILE A CA 1
ATOM 890 C C . ILE A 1 110 ? -7.644 23.384 14.872 1.00 93.25 110 ILE A C 1
ATOM 892 O O . ILE A 1 110 ? -8.629 22.985 15.498 1.00 93.25 110 ILE A O 1
ATOM 896 N N . ASP A 1 111 ? -7.644 24.474 14.106 1.00 92.25 111 ASP A N 1
ATOM 897 C CA . ASP A 1 111 ? -8.856 25.264 13.856 1.00 92.25 111 ASP A CA 1
ATOM 898 C C . ASP A 1 111 ? -9.752 24.547 12.843 1.00 92.25 111 ASP A C 1
ATOM 900 O O . ASP A 1 111 ? -10.903 24.214 13.125 1.00 92.25 111 ASP A O 1
ATOM 904 N N . THR A 1 112 ? -9.189 24.251 11.672 1.00 93.94 112 THR A N 1
ATOM 905 C CA . THR A 1 112 ? -9.794 23.397 10.652 1.00 93.94 112 THR A CA 1
ATOM 906 C C . THR A 1 112 ? -8.721 22.510 10.039 1.00 93.94 112 THR A C 1
ATOM 908 O O . THR A 1 112 ? -7.553 22.893 9.917 1.00 93.94 112 THR A O 1
ATOM 911 N N . GLY A 1 113 ? -9.110 21.301 9.659 1.00 95.00 113 GLY A N 1
ATOM 912 C CA . GLY A 1 113 ? -8.231 20.426 8.914 1.00 95.00 113 GLY A CA 1
ATOM 913 C C . GLY A 1 113 ? -9.020 19.417 8.111 1.00 95.00 113 GLY A C 1
ATOM 914 O O . GLY A 1 113 ? -10.096 18.975 8.521 1.00 95.00 113 GLY A O 1
ATOM 915 N N . LYS A 1 114 ? -8.480 19.073 6.952 1.00 96.88 114 LYS A N 1
ATOM 916 C CA . LYS A 1 114 ? -9.107 18.172 5.994 1.00 96.88 114 LYS A CA 1
ATOM 917 C C . LYS A 1 114 ? -8.200 16.978 5.786 1.00 96.88 114 LYS A C 1
ATOM 919 O O . LYS A 1 114 ? -6.991 17.149 5.655 1.00 96.88 114 LYS A O 1
ATOM 924 N N . ILE A 1 115 ? -8.788 15.788 5.722 1.00 97.94 115 ILE A N 1
ATOM 925 C CA . ILE A 1 115 ? -8.078 14.592 5.267 1.00 97.94 115 ILE A CA 1
ATOM 926 C C . ILE A 1 115 ? -8.748 14.085 4.006 1.00 97.94 115 ILE A C 1
ATOM 928 O O . ILE A 1 115 ? -9.973 14.024 3.929 1.00 97.94 115 ILE A O 1
ATOM 932 N N . ILE A 1 116 ? -7.930 13.709 3.033 1.00 97.62 116 ILE A N 1
ATOM 933 C CA . ILE A 1 116 ? -8.338 13.016 1.818 1.00 97.62 116 ILE A CA 1
ATOM 934 C C . ILE A 1 116 ? -7.613 11.675 1.798 1.00 97.62 116 ILE A C 1
ATOM 936 O O . ILE A 1 116 ? -6.409 11.627 2.036 1.00 97.62 116 ILE A O 1
ATOM 940 N N . VAL A 1 117 ? -8.325 10.597 1.488 1.00 97.94 117 VAL A N 1
ATOM 941 C CA . VAL A 1 117 ? -7.748 9.272 1.257 1.00 97.94 117 VAL A CA 1
ATOM 942 C C . VAL A 1 117 ? -8.005 8.811 -0.169 1.00 97.94 117 VAL A C 1
ATOM 944 O O . VAL A 1 117 ? -9.110 8.936 -0.704 1.00 97.94 117 VAL A O 1
ATOM 947 N N . ARG A 1 118 ? -6.962 8.254 -0.776 1.00 97.44 118 ARG A N 1
ATOM 948 C CA . ARG A 1 118 ? -6.979 7.539 -2.053 1.00 97.44 118 ARG A CA 1
ATOM 949 C C . ARG A 1 118 ? -6.396 6.147 -1.849 1.00 97.44 118 ARG A C 1
ATOM 951 O O . ARG A 1 118 ? -5.693 5.900 -0.873 1.00 97.44 118 ARG A O 1
ATOM 958 N N . LYS A 1 119 ? -6.667 5.237 -2.779 1.00 97.19 119 LYS A N 1
ATOM 959 C CA . LYS A 1 119 ? -6.110 3.882 -2.759 1.00 97.19 119 LYS A CA 1
ATOM 960 C C . LYS A 1 119 ? -5.395 3.599 -4.073 1.00 97.19 119 LYS A C 1
ATOM 962 O O . LYS A 1 119 ? -5.950 3.920 -5.117 1.00 97.19 119 LYS A O 1
ATOM 967 N N . SER A 1 120 ? -4.179 3.059 -4.024 1.00 97.31 120 SER A N 1
ATOM 968 C CA . SER A 1 120 ? -3.458 2.474 -5.170 1.00 97.31 120 SER A CA 1
ATOM 969 C C . SER A 1 120 ? -2.150 1.836 -4.675 1.00 97.31 120 SER A C 1
ATOM 971 O O . SER A 1 120 ? -2.075 1.370 -3.538 1.00 97.31 120 SER A O 1
ATOM 973 N N . TYR A 1 121 ? -1.116 1.833 -5.511 1.00 97.44 121 TYR A N 1
ATOM 974 C CA . TYR A 1 121 ? 0.278 1.713 -5.103 1.00 97.44 121 TYR A CA 1
ATOM 975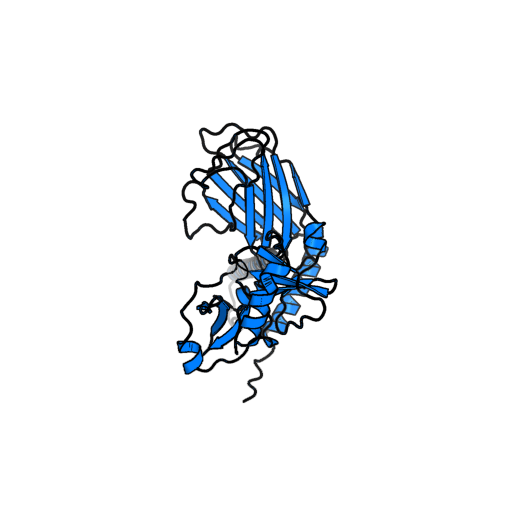 C C . TYR A 1 121 ? 0.914 3.094 -4.947 1.00 97.44 121 TYR A C 1
ATOM 977 O O . TYR A 1 121 ? 0.718 3.965 -5.796 1.00 97.44 121 TYR A O 1
ATOM 985 N N . GLN A 1 122 ? 1.727 3.285 -3.908 1.00 94.56 122 GLN A N 1
ATOM 986 C CA . GLN A 1 122 ? 2.442 4.537 -3.633 1.00 94.56 122 GLN A CA 1
ATOM 987 C C . GLN A 1 122 ? 3.176 5.067 -4.874 1.00 94.56 122 GLN A C 1
ATOM 989 O O . GLN A 1 122 ? 3.041 6.238 -5.224 1.00 94.56 122 GLN A O 1
ATOM 994 N N . ALA A 1 123 ? 3.900 4.194 -5.580 1.00 96.00 123 ALA A N 1
ATOM 995 C CA . ALA A 1 123 ? 4.684 4.570 -6.754 1.00 96.00 123 ALA A CA 1
ATOM 996 C C . ALA A 1 123 ? 3.832 5.016 -7.958 1.00 96.00 123 ALA A C 1
ATOM 998 O O . ALA A 1 123 ? 4.330 5.723 -8.830 1.00 96.00 123 ALA A O 1
ATOM 999 N N . PHE A 1 124 ? 2.544 4.658 -8.017 1.00 97.00 124 PHE A N 1
ATOM 1000 C CA . PHE A 1 124 ? 1.658 5.106 -9.097 1.00 97.00 124 PHE A CA 1
ATOM 1001 C C . PHE A 1 124 ? 1.294 6.598 -8.986 1.00 97.00 124 PHE A C 1
ATOM 1003 O O . PHE A 1 124 ? 0.979 7.238 -9.992 1.00 97.00 124 PHE A O 1
ATOM 1010 N N . PHE A 1 125 ? 1.397 7.163 -7.779 1.00 94.38 125 PHE A N 1
ATOM 1011 C CA . PHE A 1 125 ? 1.214 8.590 -7.505 1.00 94.38 125 PHE A CA 1
ATOM 1012 C C . PHE A 1 125 ? 2.517 9.396 -7.560 1.00 94.38 125 PHE A C 1
ATOM 1014 O O . PHE A 1 125 ? 2.519 10.580 -7.224 1.00 94.38 125 PHE A O 1
ATOM 1021 N N . TYR A 1 126 ? 3.628 8.786 -7.978 1.00 94.88 126 TYR A N 1
ATOM 1022 C CA . TYR A 1 126 ? 4.847 9.538 -8.245 1.00 94.88 126 TYR A CA 1
ATOM 1023 C C . TYR A 1 126 ? 4.626 10.579 -9.347 1.00 94.88 126 TYR A C 1
ATOM 1025 O O . TYR A 1 126 ? 3.836 10.338 -10.267 1.00 94.88 126 TYR A O 1
ATOM 1033 N N . PRO A 1 127 ? 5.323 11.730 -9.267 1.00 93.75 127 PRO A N 1
ATOM 1034 C CA . PRO A 1 127 ? 5.223 12.763 -10.283 1.00 93.75 127 PRO A CA 1
ATOM 1035 C C . PRO A 1 127 ? 5.591 12.197 -11.652 1.00 93.75 127 PRO A C 1
ATOM 1037 O O . PRO A 1 127 ? 6.502 11.368 -11.782 1.00 93.75 127 PRO A O 1
ATOM 1040 N N . GLU A 1 128 ? 4.867 12.653 -12.670 1.00 94.44 128 GLU A N 1
ATOM 1041 C CA . GLU A 1 128 ? 5.132 12.224 -14.034 1.00 94.44 128 GLU A CA 1
ATOM 1042 C C . GLU A 1 128 ? 6.435 12.843 -14.546 1.00 94.44 128 GLU A C 1
ATOM 1044 O O . GLU A 1 128 ? 6.692 14.037 -14.376 1.00 94.44 128 GLU A O 1
ATOM 1049 N N . GLY A 1 129 ? 7.297 11.999 -15.110 1.00 91.31 129 GLY A N 1
ATOM 1050 C CA . GLY A 1 129 ? 8.540 12.420 -15.747 1.00 91.31 129 GLY A CA 1
ATOM 1051 C C . GLY A 1 129 ? 8.361 12.701 -17.239 1.00 91.31 129 GLY A C 1
ATOM 1052 O O . GLY A 1 129 ? 7.363 12.303 -17.840 1.00 91.31 129 GLY A O 1
ATOM 1053 N N . ASN A 1 130 ? 9.339 13.373 -17.850 1.00 86.81 130 ASN A N 1
ATOM 1054 C CA . ASN A 1 130 ? 9.309 13.653 -19.284 1.00 86.81 130 ASN A CA 1
ATOM 1055 C C . ASN A 1 130 ? 9.508 12.342 -20.076 1.00 86.81 130 ASN A C 1
ATOM 1057 O O . ASN A 1 130 ? 10.518 11.672 -19.853 1.00 86.81 130 ASN A O 1
ATOM 1061 N N . PRO A 1 131 ? 8.601 11.973 -21.002 1.00 81.56 131 PRO A N 1
ATOM 1062 C CA . PRO A 1 131 ? 8.696 10.725 -21.763 1.00 81.56 131 PRO A CA 1
ATOM 1063 C C . PRO A 1 131 ? 10.048 10.522 -22.466 1.00 81.56 131 PRO A C 1
ATOM 1065 O O . PRO A 1 131 ? 10.562 9.409 -22.489 1.00 81.56 131 PRO A O 1
ATOM 1068 N N . VAL A 1 132 ? 10.667 11.594 -22.974 1.00 79.12 132 VAL A N 1
ATOM 1069 C CA . VAL A 1 132 ? 11.942 11.523 -23.716 1.00 79.12 132 VAL A CA 1
ATOM 1070 C C . VAL A 1 132 ? 13.105 11.056 -22.825 1.00 79.12 132 VAL A C 1
ATOM 1072 O O . VAL A 1 132 ? 14.048 10.429 -23.297 1.00 79.12 132 VAL A O 1
ATOM 1075 N N . GLU A 1 133 ? 13.034 11.282 -21.508 1.00 82.81 133 GLU A N 1
ATOM 1076 C CA . GLU A 1 133 ? 14.092 10.895 -20.559 1.00 82.81 133 GLU A CA 1
ATOM 1077 C C . GLU A 1 133 ? 14.234 9.367 -20.393 1.00 82.81 133 GLU A C 1
ATOM 1079 O O . GLU A 1 133 ? 15.197 8.896 -19.770 1.00 82.81 133 GLU A O 1
ATOM 1084 N N . ILE A 1 134 ? 13.283 8.578 -20.914 1.00 87.19 134 ILE A N 1
ATOM 1085 C CA . ILE A 1 134 ? 13.236 7.128 -20.703 1.00 87.19 134 ILE A CA 1
ATOM 1086 C C . ILE A 1 134 ? 13.715 6.301 -21.901 1.00 87.19 134 ILE A C 1
ATOM 1088 O O . ILE A 1 134 ? 14.038 5.132 -21.706 1.00 87.19 134 ILE A O 1
ATOM 1092 N N . GLU A 1 135 ? 13.842 6.872 -23.102 1.00 84.94 135 GLU A N 1
ATOM 1093 C CA . GLU A 1 135 ? 14.181 6.116 -24.324 1.00 84.94 135 GLU A CA 1
ATOM 1094 C C . GLU A 1 135 ? 15.504 5.349 -24.196 1.00 84.94 135 GLU A C 1
ATOM 1096 O O . GLU A 1 135 ? 15.538 4.124 -24.340 1.00 84.94 135 GLU A O 1
ATOM 1101 N N . THR A 1 136 ? 16.584 6.043 -23.820 1.00 84.56 136 THR A N 1
ATOM 1102 C CA . THR A 1 136 ? 17.907 5.432 -23.604 1.00 84.56 136 THR A CA 1
ATOM 1103 C C . THR A 1 136 ? 17.851 4.317 -22.565 1.00 84.56 136 THR A C 1
ATOM 1105 O O . THR A 1 136 ? 18.510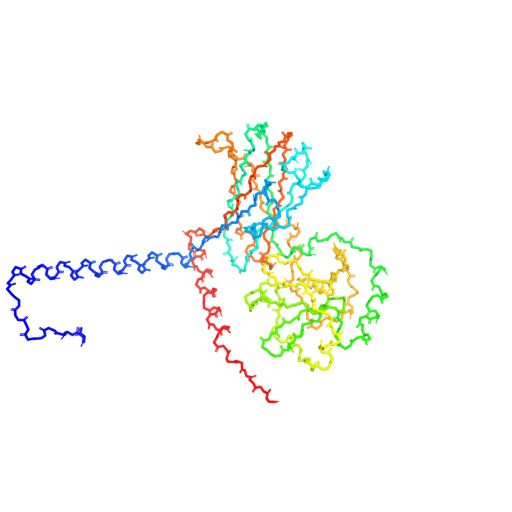 3.290 -22.699 1.00 84.56 136 THR A O 1
ATOM 1108 N N . TYR A 1 137 ? 17.041 4.499 -21.524 1.00 87.56 137 TYR A N 1
ATOM 1109 C CA . TYR A 1 137 ? 16.895 3.503 -20.473 1.00 87.56 137 TYR A CA 1
ATOM 1110 C C . TYR A 1 137 ? 16.178 2.246 -20.957 1.00 87.56 137 TYR A C 1
ATOM 1112 O O . TYR A 1 137 ? 16.615 1.147 -20.628 1.00 87.56 137 TYR A O 1
ATOM 1120 N N . LEU A 1 138 ? 15.124 2.387 -21.764 1.00 87.62 138 LEU A N 1
ATOM 1121 C CA . LEU A 1 138 ? 14.442 1.239 -22.361 1.00 87.62 138 LEU A CA 1
ATOM 1122 C C . LEU A 1 138 ? 15.374 0.462 -23.295 1.00 87.62 138 LEU A C 1
ATOM 1124 O O . LEU A 1 138 ? 15.375 -0.769 -23.256 1.00 87.62 138 LEU A O 1
ATOM 1128 N N . HIS A 1 139 ? 16.215 1.163 -24.062 1.00 85.88 139 HIS A N 1
ATOM 1129 C CA . HIS A 1 139 ? 17.221 0.521 -24.906 1.00 85.88 139 HIS A CA 1
ATOM 1130 C C . HIS A 1 139 ? 18.223 -0.292 -24.074 1.00 85.88 139 HIS A C 1
ATOM 1132 O O . HIS A 1 139 ? 18.372 -1.492 -24.303 1.00 85.88 139 HIS A O 1
ATOM 1138 N N . THR A 1 140 ? 18.843 0.311 -23.053 1.00 85.00 140 THR A N 1
ATOM 1139 C CA . THR A 1 140 ? 19.784 -0.400 -22.169 1.00 85.00 140 THR A CA 1
ATOM 1140 C C . THR A 1 140 ? 19.121 -1.575 -21.454 1.00 85.00 140 THR A C 1
ATOM 1142 O O . THR A 1 140 ? 19.698 -2.657 -21.386 1.00 85.00 140 THR A O 1
ATOM 1145 N N . ARG A 1 141 ? 17.890 -1.395 -20.963 1.00 84.62 141 ARG A N 1
ATOM 1146 C CA . ARG A 1 141 ? 17.117 -2.453 -20.303 1.00 84.62 141 ARG A CA 1
ATOM 1147 C C . ARG A 1 141 ? 16.888 -3.650 -21.227 1.00 84.62 141 ARG A C 1
ATOM 1149 O O . ARG A 1 141 ? 16.998 -4.781 -20.775 1.00 84.62 141 ARG A O 1
ATOM 1156 N N . SER A 1 142 ? 16.570 -3.412 -22.500 1.00 82.81 142 SER A N 1
ATOM 1157 C CA . SER A 1 142 ? 16.281 -4.482 -23.469 1.00 82.81 142 SER A CA 1
ATOM 1158 C C . SER A 1 142 ? 17.485 -5.377 -23.790 1.00 82.81 142 SER A C 1
ATOM 1160 O O . SER A 1 142 ? 17.304 -6.505 -24.234 1.00 82.81 142 SER A O 1
ATOM 1162 N N . GLN A 1 143 ? 18.704 -4.889 -23.542 1.00 84.56 143 GLN A N 1
ATOM 1163 C CA . GLN A 1 143 ? 19.956 -5.626 -23.742 1.00 84.56 143 GLN A CA 1
ATOM 1164 C C . GLN A 1 143 ? 20.314 -6.514 -22.536 1.00 84.56 143 GLN A C 1
ATOM 1166 O O . GLN A 1 143 ? 21.208 -7.353 -22.627 1.00 84.56 143 GLN A O 1
ATOM 1171 N N . GLN A 1 144 ? 19.652 -6.324 -21.390 1.00 84.44 144 GLN A N 1
ATOM 1172 C CA . GLN A 1 144 ? 19.896 -7.104 -20.180 1.00 84.44 144 GLN A CA 1
ATOM 1173 C C . GLN A 1 144 ? 19.022 -8.358 -20.174 1.00 84.44 144 GLN A C 1
ATOM 1175 O O . GLN A 1 144 ? 17.820 -8.280 -20.416 1.00 84.44 144 GLN A O 1
ATOM 1180 N N . GLN A 1 145 ? 19.604 -9.501 -19.801 1.00 86.44 145 GLN A N 1
ATOM 1181 C CA . GLN A 1 145 ? 18.842 -10.739 -19.600 1.00 86.44 145 GLN A CA 1
ATOM 1182 C C . GLN A 1 145 ? 17.762 -10.567 -18.519 1.00 86.44 145 GLN A C 1
ATOM 1184 O O . GLN A 1 145 ? 16.623 -10.982 -18.709 1.00 86.44 145 GLN A O 1
ATOM 1189 N N . PHE A 1 146 ? 18.108 -9.890 -17.418 1.00 90.88 146 PHE A N 1
ATOM 1190 C CA . PHE A 1 146 ? 17.167 -9.455 -16.387 1.00 90.88 146 PHE A CA 1
ATOM 1191 C C . PHE A 1 146 ? 17.343 -7.956 -16.140 1.00 90.88 146 PHE A C 1
ATOM 1193 O O . PHE A 1 146 ? 18.208 -7.529 -15.372 1.00 90.88 146 PHE A O 1
ATOM 1200 N N . GLY A 1 147 ? 16.536 -7.148 -16.827 1.00 90.75 147 GLY A N 1
ATOM 1201 C CA . GLY A 1 147 ? 16.489 -5.705 -16.599 1.00 90.75 147 GLY A CA 1
ATOM 1202 C C . GLY A 1 147 ? 15.792 -5.341 -15.286 1.00 90.75 147 GLY A C 1
ATOM 1203 O O . GLY A 1 147 ? 15.110 -6.169 -14.679 1.00 90.75 147 GLY A O 1
ATOM 1204 N N . ASP A 1 148 ? 15.916 -4.089 -14.854 1.00 93.31 148 ASP A N 1
ATOM 1205 C CA . ASP A 1 148 ? 15.225 -3.589 -13.656 1.00 93.31 148 ASP A CA 1
ATOM 1206 C C . ASP A 1 148 ? 13.722 -3.918 -13.663 1.00 93.31 148 ASP A C 1
ATOM 1208 O O . ASP A 1 148 ? 13.066 -3.889 -14.700 1.00 93.31 148 ASP A O 1
ATOM 1212 N N . GLY A 1 149 ? 13.141 -4.195 -12.503 1.00 93.75 149 GLY A N 1
ATOM 1213 C CA . GLY A 1 149 ? 11.754 -4.630 -12.353 1.00 93.75 149 GLY A CA 1
ATOM 1214 C C . GLY A 1 149 ? 11.497 -6.085 -12.748 1.00 93.75 149 GLY A C 1
ATOM 1215 O O . GLY A 1 149 ? 10.368 -6.543 -12.587 1.00 93.75 149 GLY A O 1
ATOM 1216 N N . SER A 1 150 ? 12.499 -6.823 -13.241 1.00 94.88 150 SER A N 1
ATOM 1217 C CA . SER A 1 150 ? 12.372 -8.272 -13.438 1.00 94.88 150 SER A CA 1
ATOM 1218 C C . SER A 1 150 ? 12.183 -8.976 -12.096 1.00 94.88 150 SER A C 1
ATOM 1220 O O . SER A 1 150 ? 12.851 -8.644 -11.112 1.00 94.88 150 SER A O 1
ATOM 1222 N N . LEU A 1 151 ? 11.289 -9.962 -12.073 1.00 96.75 151 LEU A N 1
ATOM 1223 C CA . LEU A 1 151 ? 11.062 -10.842 -10.933 1.00 96.75 151 LEU A CA 1
ATOM 1224 C C . LEU A 1 151 ? 11.878 -12.112 -11.139 1.00 96.75 151 LEU A C 1
ATOM 1226 O O . LEU A 1 151 ? 11.669 -12.819 -12.123 1.00 96.75 151 LEU A O 1
ATOM 1230 N N . VAL A 1 152 ? 12.796 -12.399 -10.221 1.00 96.50 152 VAL A N 1
ATOM 1231 C CA . VAL A 1 152 ? 13.662 -13.579 -10.314 1.00 96.50 152 VAL A CA 1
ATOM 1232 C C . VAL A 1 152 ? 13.572 -14.438 -9.061 1.00 96.50 152 VAL A C 1
ATOM 1234 O O . VAL A 1 152 ? 13.419 -13.917 -7.955 1.00 96.50 152 VAL A O 1
ATOM 1237 N N . SER A 1 153 ? 13.678 -15.754 -9.215 1.00 97.31 153 SER A N 1
ATOM 1238 C CA . SER A 1 153 ? 13.761 -16.707 -8.108 1.00 97.31 153 SER A CA 1
ATOM 1239 C C . SER A 1 153 ? 15.145 -17.330 -8.033 1.00 97.31 153 SER A C 1
ATOM 1241 O O . SER A 1 153 ? 15.633 -17.861 -9.030 1.00 97.31 153 SER A O 1
ATOM 1243 N N . TYR A 1 154 ? 15.722 -17.345 -6.835 1.00 97.12 154 TYR A N 1
ATOM 1244 C CA . TYR A 1 154 ? 16.952 -18.071 -6.534 1.00 97.12 154 TYR A CA 1
ATOM 1245 C C . TYR A 1 154 ? 16.775 -18.837 -5.219 1.00 97.12 154 TYR A C 1
ATOM 1247 O O . TYR A 1 154 ? 16.390 -18.260 -4.195 1.00 97.12 154 TYR A O 1
ATOM 1255 N N . GLY A 1 155 ? 17.002 -20.154 -5.250 1.00 92.81 155 GLY A N 1
ATOM 1256 C CA . GLY A 1 155 ? 16.633 -21.049 -4.151 1.00 92.81 155 GLY A CA 1
ATOM 1257 C C . GLY A 1 155 ? 15.132 -20.975 -3.844 1.00 92.81 155 GLY A C 1
ATOM 1258 O O . GLY A 1 155 ? 14.302 -21.133 -4.733 1.00 92.81 155 GLY A O 1
ATOM 1259 N N . ASN A 1 156 ? 14.784 -20.687 -2.587 1.00 91.50 156 ASN A N 1
ATOM 1260 C CA . ASN A 1 156 ? 13.393 -20.599 -2.117 1.00 91.50 156 ASN A CA 1
ATOM 1261 C C . ASN A 1 156 ? 12.918 -19.142 -1.950 1.00 91.50 156 ASN A C 1
ATOM 1263 O O . ASN A 1 156 ? 11.976 -18.877 -1.205 1.00 91.50 156 ASN A O 1
ATOM 1267 N N . SER A 1 157 ? 13.615 -18.178 -2.554 1.00 95.25 157 SER A N 1
ATOM 1268 C CA . SER A 1 157 ? 13.359 -16.745 -2.381 1.00 95.25 157 SER A CA 1
ATOM 1269 C C . SER A 1 157 ? 13.121 -16.052 -3.717 1.00 95.25 157 SER A C 1
ATOM 1271 O O . SER A 1 157 ? 13.682 -16.440 -4.742 1.00 95.25 157 SER A O 1
ATOM 1273 N N . ILE A 1 158 ? 12.293 -15.006 -3.686 1.00 97.12 158 ILE A N 1
ATOM 1274 C CA . ILE A 1 158 ? 11.996 -14.154 -4.840 1.00 97.12 158 ILE A CA 1
ATOM 1275 C C . ILE A 1 158 ? 12.637 -12.792 -4.628 1.00 97.12 158 ILE A C 1
ATOM 1277 O O . ILE A 1 158 ? 12.637 -12.247 -3.518 1.00 97.12 158 ILE A O 1
ATOM 1281 N N . TYR A 1 159 ? 13.140 -12.238 -5.720 1.00 97.44 159 TYR A N 1
ATOM 1282 C CA . TYR A 1 159 ? 13.819 -10.964 -5.760 1.00 97.44 159 TYR A CA 1
ATOM 1283 C C . TYR A 1 159 ? 13.257 -10.094 -6.878 1.00 97.44 159 TYR A C 1
ATOM 1285 O O . TYR A 1 159 ? 12.795 -10.593 -7.906 1.00 97.44 159 TYR A O 1
ATOM 1293 N N . VAL A 1 160 ? 13.352 -8.782 -6.688 1.00 97.19 160 VAL A N 1
ATOM 1294 C CA . VAL A 1 160 ? 13.167 -7.803 -7.760 1.00 97.19 160 VAL A CA 1
ATOM 1295 C C . VAL A 1 160 ? 14.530 -7.260 -8.155 1.00 97.19 160 VAL A C 1
ATOM 1297 O O . VAL A 1 160 ? 15.291 -6.814 -7.292 1.00 97.19 160 VAL A O 1
ATOM 1300 N N . VAL A 1 161 ? 14.841 -7.279 -9.447 1.00 95.50 161 VAL A N 1
ATOM 1301 C CA . VAL A 1 161 ? 16.052 -6.636 -9.968 1.00 95.50 161 VAL A CA 1
ATOM 1302 C C . VAL A 1 161 ? 15.860 -5.119 -9.952 1.00 95.50 161 VAL A C 1
ATOM 1304 O O . VAL A 1 161 ? 14.835 -4.617 -10.399 1.00 95.50 161 VAL A O 1
ATOM 1307 N N . ASN A 1 162 ? 16.822 -4.367 -9.428 1.00 93.81 162 ASN A N 1
ATOM 1308 C CA . ASN A 1 162 ? 16.784 -2.905 -9.383 1.00 93.81 162 ASN A CA 1
ATOM 1309 C C . ASN A 1 162 ? 18.208 -2.343 -9.384 1.00 93.81 162 ASN A C 1
ATOM 1311 O O . ASN A 1 162 ? 18.921 -2.513 -8.399 1.00 93.81 162 ASN A O 1
ATOM 1315 N N . ASN A 1 163 ? 18.618 -1.655 -10.450 1.00 88.75 163 ASN A N 1
ATOM 1316 C CA . ASN A 1 163 ? 19.911 -0.978 -10.579 1.00 88.75 163 ASN A CA 1
ATOM 1317 C C . ASN A 1 163 ? 21.108 -1.875 -10.198 1.00 88.75 163 ASN A C 1
ATOM 1319 O O . ASN A 1 163 ? 21.895 -1.533 -9.316 1.00 88.75 163 ASN A O 1
ATOM 1323 N N . ASN A 1 164 ? 21.242 -3.039 -10.845 1.00 89.44 164 ASN A N 1
ATOM 1324 C CA . ASN A 1 164 ? 22.284 -4.042 -10.549 1.00 89.44 164 ASN A CA 1
ATOM 1325 C C . ASN A 1 164 ? 22.244 -4.604 -9.109 1.00 89.44 164 ASN A C 1
ATOM 1327 O O . ASN A 1 164 ? 23.228 -5.154 -8.597 1.00 89.44 164 ASN A O 1
ATOM 1331 N N . GLN A 1 165 ? 21.095 -4.475 -8.445 1.00 95.06 165 GLN A N 1
ATOM 1332 C CA . GLN A 1 165 ? 20.816 -5.107 -7.166 1.00 95.06 165 GLN A CA 1
ATOM 1333 C C . GLN A 1 165 ? 19.678 -6.116 -7.290 1.00 95.06 165 GLN A C 1
ATOM 1335 O O . GLN A 1 165 ? 18.762 -5.932 -8.088 1.00 95.06 165 GLN A O 1
ATOM 1340 N N . VAL A 1 166 ? 19.700 -7.138 -6.441 1.00 96.31 166 VAL A N 1
ATOM 1341 C CA . VAL A 1 166 ? 18.568 -8.039 -6.203 1.00 96.31 166 VAL A CA 1
ATOM 1342 C C . VAL A 1 166 ? 17.950 -7.719 -4.847 1.00 96.31 166 VAL A C 1
ATOM 1344 O O . VAL A 1 166 ? 18.589 -7.845 -3.799 1.00 96.31 166 VAL A O 1
ATOM 1347 N N . MET A 1 167 ? 16.704 -7.257 -4.862 1.00 97.75 167 MET A N 1
ATOM 1348 C CA . MET A 1 167 ? 15.953 -6.872 -3.669 1.00 97.75 167 MET A CA 1
ATOM 1349 C C . MET A 1 167 ? 15.082 -8.045 -3.209 1.00 97.75 167 MET A C 1
ATOM 1351 O O . MET A 1 167 ? 14.116 -8.360 -3.907 1.00 97.75 167 MET A O 1
ATOM 1355 N N . PRO A 1 168 ? 15.389 -8.714 -2.081 1.00 97.94 168 PRO A N 1
ATOM 1356 C CA . PRO A 1 168 ? 14.563 -9.817 -1.595 1.00 97.94 168 PRO A CA 1
ATOM 1357 C C . PRO A 1 168 ? 13.174 -9.322 -1.193 1.00 97.94 168 PRO A C 1
ATOM 1359 O O . PRO A 1 168 ? 13.044 -8.214 -0.673 1.00 97.94 168 PRO A O 1
ATOM 1362 N N . ILE A 1 169 ? 12.155 -10.155 -1.382 1.00 98.25 169 ILE A N 1
ATOM 1363 C CA . ILE A 1 169 ? 10.790 -9.904 -0.901 1.00 98.25 169 ILE A CA 1
ATOM 1364 C C . ILE A 1 169 ? 10.564 -10.715 0.379 1.00 98.25 169 ILE A C 1
ATOM 1366 O O . ILE A 1 169 ? 10.888 -11.899 0.424 1.00 98.25 169 ILE A O 1
ATOM 1370 N N . ASP A 1 170 ? 10.036 -10.082 1.429 1.00 96.25 170 ASP A N 1
ATOM 1371 C CA . ASP A 1 170 ? 9.950 -10.689 2.768 1.00 96.25 170 ASP A CA 1
ATOM 1372 C C . ASP A 1 170 ? 8.978 -11.878 2.884 1.00 96.25 170 ASP A C 1
ATOM 1374 O O . ASP A 1 170 ? 9.130 -12.711 3.777 1.00 96.25 170 ASP A O 1
ATOM 1378 N N . SER A 1 171 ? 7.978 -11.957 2.004 1.00 95.62 171 SER A N 1
ATOM 1379 C CA . SER A 1 171 ? 6.890 -12.928 2.085 1.00 95.62 171 SER A CA 1
ATOM 1380 C C . SER A 1 171 ? 6.097 -13.021 0.779 1.00 95.62 171 SER A C 1
ATOM 1382 O O . SER A 1 171 ? 6.059 -12.091 -0.032 1.00 95.62 171 SER A O 1
ATOM 1384 N N . SER A 1 172 ? 5.388 -14.139 0.604 1.00 93.88 172 SER A N 1
ATOM 1385 C CA . SER A 1 172 ? 4.401 -14.311 -0.470 1.00 93.88 172 SER A CA 1
ATOM 1386 C C . SER A 1 172 ? 3.250 -13.306 -0.369 1.00 93.88 172 SER A C 1
ATOM 1388 O O . SER A 1 172 ? 2.731 -12.858 -1.391 1.00 93.88 172 SER A O 1
ATOM 1390 N N . GLU A 1 173 ? 2.871 -12.910 0.850 1.00 93.44 173 GLU A N 1
ATOM 1391 C CA . GLU A 1 173 ? 1.856 -11.881 1.073 1.00 93.44 173 GLU A CA 1
ATOM 1392 C C . GLU A 1 173 ? 2.322 -10.531 0.526 1.00 93.44 173 GLU A C 1
ATOM 1394 O O . GLU A 1 173 ? 1.581 -9.921 -0.239 1.00 93.44 173 GLU A O 1
ATOM 1399 N N . THR A 1 174 ? 3.553 -10.095 0.816 1.00 96.25 174 THR A N 1
ATOM 1400 C CA . THR A 1 174 ? 4.113 -8.865 0.233 1.00 96.25 174 THR A CA 1
ATOM 1401 C C . THR A 1 174 ? 4.243 -8.959 -1.284 1.00 96.25 174 THR A C 1
ATOM 1403 O O . THR A 1 174 ? 3.915 -7.993 -1.972 1.00 96.25 174 THR A O 1
ATOM 1406 N N . PHE A 1 175 ? 4.670 -10.106 -1.823 1.00 96.94 175 PHE A N 1
ATOM 1407 C CA . PHE A 1 175 ? 4.753 -10.327 -3.272 1.00 96.94 175 PHE A CA 1
ATOM 1408 C C . PHE A 1 175 ? 3.405 -10.066 -3.963 1.00 96.94 175 PHE A C 1
ATOM 1410 O O . PHE A 1 175 ? 3.316 -9.232 -4.866 1.00 96.94 175 PHE A O 1
ATOM 1417 N N . LEU A 1 176 ? 2.338 -10.706 -3.476 1.00 95.62 176 LEU A N 1
ATOM 1418 C CA . LEU 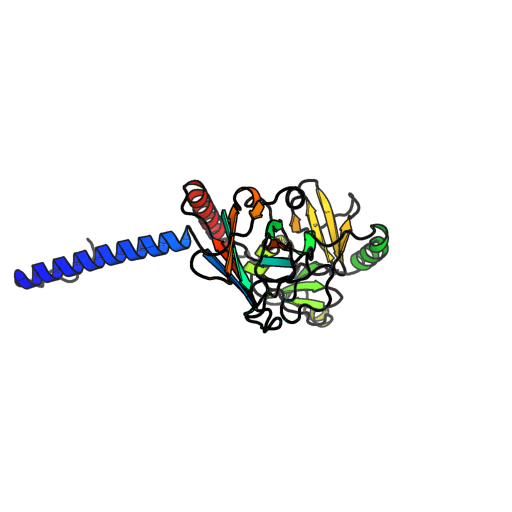A 1 176 ? 0.982 -10.521 -3.999 1.00 95.62 176 LEU A CA 1
ATOM 1419 C C . LEU A 1 176 ? 0.437 -9.118 -3.700 1.00 95.62 176 LEU A C 1
ATOM 1421 O O . LEU A 1 176 ? -0.239 -8.521 -4.538 1.00 95.62 176 LEU A O 1
ATOM 1425 N N . ALA A 1 177 ? 0.744 -8.562 -2.525 1.00 96.06 177 ALA A N 1
ATOM 1426 C CA . ALA A 1 177 ? 0.326 -7.220 -2.136 1.00 96.06 177 ALA A CA 1
ATOM 1427 C C . ALA A 1 177 ? 0.943 -6.146 -3.030 1.00 96.06 177 ALA A C 1
ATOM 1429 O O . ALA A 1 177 ? 0.291 -5.138 -3.266 1.00 96.06 177 ALA A O 1
ATOM 1430 N N . LEU A 1 178 ? 2.157 -6.354 -3.548 1.00 97.06 178 LEU A N 1
ATOM 1431 C CA . LEU A 1 178 ? 2.789 -5.507 -4.563 1.00 97.06 178 LEU A CA 1
ATOM 1432 C C . LEU A 1 178 ? 2.186 -5.718 -5.964 1.00 97.06 178 LEU A C 1
ATOM 1434 O O . LEU A 1 178 ? 2.567 -5.024 -6.899 1.00 97.06 178 LEU A O 1
ATOM 1438 N N . GLY A 1 179 ? 1.224 -6.625 -6.132 1.00 96.44 179 GLY A N 1
ATOM 1439 C CA . GLY A 1 179 ? 0.582 -6.893 -7.419 1.00 96.44 179 GLY A CA 1
ATOM 1440 C C . GLY A 1 179 ? 1.467 -7.661 -8.398 1.00 96.44 179 GLY A C 1
ATOM 1441 O O . GLY A 1 179 ? 1.195 -7.646 -9.598 1.00 96.44 179 GLY A O 1
ATOM 1442 N N . TYR A 1 180 ? 2.520 -8.313 -7.899 1.00 96.56 180 TYR A N 1
ATOM 1443 C CA . TYR A 1 180 ? 3.301 -9.262 -8.679 1.00 96.56 180 TYR A CA 1
ATOM 1444 C C . TYR A 1 180 ? 2.549 -10.584 -8.835 1.00 96.56 180 TYR A C 1
ATOM 1446 O O . TYR A 1 180 ? 1.672 -10.922 -8.037 1.00 96.56 180 TYR A O 1
ATOM 1454 N N . ALA A 1 181 ? 2.906 -11.327 -9.878 1.00 94.75 181 ALA A N 1
ATOM 1455 C CA . ALA A 1 181 ? 2.249 -12.570 -10.246 1.00 94.75 181 ALA A CA 1
ATOM 1456 C C . ALA A 1 181 ? 3.292 -13.674 -10.442 1.00 94.75 181 ALA A C 1
ATOM 1458 O O . ALA A 1 181 ? 4.373 -13.421 -10.979 1.00 94.75 181 ALA A O 1
ATOM 1459 N N . TRP A 1 182 ? 2.989 -14.877 -9.955 1.00 93.25 182 TRP A N 1
ATOM 1460 C CA . TRP A 1 182 ? 3.939 -15.992 -9.892 1.00 93.25 182 TRP A CA 1
ATOM 1461 C C . TRP A 1 182 ? 4.381 -16.452 -11.279 1.00 93.25 182 TRP A C 1
ATOM 1463 O O . TRP A 1 182 ? 5.541 -16.803 -11.465 1.00 93.25 182 TRP A O 1
ATOM 1473 N N . GLU A 1 183 ? 3.486 -16.371 -12.261 1.00 93.69 183 GLU A N 1
ATOM 1474 C CA . GLU A 1 183 ? 3.752 -16.673 -13.668 1.00 93.69 183 GLU A CA 1
ATOM 1475 C C . GLU A 1 183 ? 4.820 -15.770 -14.306 1.00 93.69 183 GLU A C 1
ATOM 1477 O O . GLU A 1 183 ? 5.386 -16.125 -15.336 1.00 93.69 183 GLU A O 1
ATOM 1482 N N . ASN A 1 184 ? 5.122 -14.624 -13.686 1.00 94.69 184 ASN A N 1
ATOM 1483 C CA . ASN A 1 184 ? 6.117 -13.671 -14.171 1.00 94.69 184 ASN A CA 1
ATOM 1484 C C . ASN A 1 184 ? 7.495 -13.860 -13.518 1.00 94.69 184 ASN A C 1
ATOM 1486 O O . ASN A 1 184 ? 8.411 -13.086 -13.802 1.00 94.69 184 ASN A O 1
ATOM 1490 N N . VAL A 1 185 ? 7.642 -14.831 -12.609 1.00 95.88 185 VAL A N 1
ATOM 1491 C CA . VAL A 1 185 ? 8.900 -15.097 -11.904 1.00 95.88 185 VAL A CA 1
ATOM 1492 C C . VAL A 1 185 ? 9.801 -15.974 -12.768 1.00 95.88 185 VAL A C 1
ATOM 1494 O O . VAL A 1 185 ? 9.412 -17.061 -13.187 1.00 95.88 185 VAL A O 1
ATOM 1497 N N . LEU A 1 186 ? 11.024 -15.507 -13.007 1.00 94.94 186 LEU A N 1
ATOM 1498 C CA . LEU A 1 186 ? 12.020 -16.201 -13.819 1.00 94.94 186 LEU A CA 1
ATOM 1499 C C . LEU A 1 186 ? 13.077 -16.866 -12.933 1.00 94.94 186 LEU A C 1
ATOM 1501 O O . LEU A 1 186 ? 13.567 -16.265 -11.980 1.00 94.94 186 LEU A O 1
ATOM 1505 N N . SER A 1 187 ? 13.476 -18.095 -13.255 1.00 95.62 187 SER A N 1
ATOM 1506 C CA . SER A 1 187 ? 14.604 -18.728 -12.566 1.00 95.62 187 SER A CA 1
ATOM 1507 C C . SER A 1 187 ? 15.923 -18.103 -13.025 1.00 95.62 187 SER A C 1
ATOM 1509 O O . SER A 1 187 ? 16.123 -17.897 -14.223 1.00 95.62 187 SER A O 1
ATOM 1511 N N . ILE A 1 188 ? 16.806 -17.791 -12.076 1.00 95.50 188 ILE A N 1
ATOM 1512 C CA . ILE A 1 188 ? 18.152 -17.270 -12.336 1.00 95.50 188 ILE A CA 1
ATOM 1513 C C . ILE A 1 188 ? 19.191 -18.263 -11.808 1.00 95.50 188 ILE A C 1
ATOM 1515 O O . ILE A 1 188 ? 19.029 -18.818 -10.718 1.00 95.50 188 ILE A O 1
ATOM 1519 N N . ASP A 1 189 ? 20.248 -18.505 -12.581 1.00 95.25 189 ASP A N 1
ATOM 1520 C CA . ASP A 1 189 ? 21.351 -19.371 -12.170 1.00 95.25 189 ASP A CA 1
ATOM 1521 C C . ASP A 1 189 ? 22.255 -18.701 -11.121 1.00 95.25 189 ASP A C 1
ATOM 1523 O O . ASP A 1 189 ? 22.232 -17.487 -10.914 1.00 95.25 189 ASP A O 1
ATOM 1527 N N . ALA A 1 190 ? 23.050 -19.518 -10.430 1.00 95.25 190 ALA A N 1
ATOM 1528 C CA . ALA A 1 190 ? 23.892 -19.063 -9.329 1.00 95.25 190 ALA A CA 1
ATOM 1529 C C . ALA A 1 190 ? 24.979 -18.074 -9.771 1.00 95.25 190 ALA A C 1
ATOM 1531 O O . ALA A 1 190 ? 25.248 -17.116 -9.042 1.00 95.25 190 ALA A O 1
ATOM 1532 N N . ASP A 1 191 ? 25.571 -18.278 -10.950 1.00 93.62 191 ASP A N 1
ATOM 1533 C CA . ASP A 1 191 ? 26.664 -17.444 -11.446 1.00 93.62 191 ASP A CA 1
ATOM 1534 C C . ASP A 1 191 ? 26.141 -16.042 -11.776 1.00 93.62 191 ASP A C 1
ATOM 1536 O O . ASP A 1 191 ? 26.669 -15.051 -11.259 1.00 93.62 191 ASP A O 1
ATOM 1540 N N . LEU A 1 192 ? 25.039 -15.946 -12.529 1.00 92.44 192 LEU A N 1
ATOM 1541 C CA . LEU A 1 192 ? 24.375 -14.672 -12.809 1.00 92.44 192 LEU A CA 1
ATOM 1542 C C . LEU A 1 192 ? 23.841 -14.013 -11.540 1.00 92.44 192 LEU A C 1
ATOM 1544 O O . LEU A 1 192 ? 24.023 -12.809 -11.363 1.00 92.44 192 LEU A O 1
ATOM 1548 N N . PHE A 1 193 ? 23.221 -14.771 -10.633 1.00 94.81 193 PHE A N 1
ATOM 1549 C CA . PHE A 1 193 ? 22.726 -14.220 -9.371 1.00 94.81 193 PHE A CA 1
ATOM 1550 C C . PHE A 1 193 ? 23.861 -13.615 -8.533 1.00 94.81 193 PHE A C 1
ATOM 1552 O O . PHE A 1 193 ? 23.694 -12.536 -7.962 1.00 94.81 193 PHE A O 1
ATOM 1559 N N . SER A 1 194 ? 25.030 -14.266 -8.501 1.00 93.88 194 SER A N 1
ATOM 1560 C CA . SER A 1 194 ? 26.208 -13.791 -7.764 1.00 93.88 194 SER A CA 1
ATOM 1561 C C . SER A 1 194 ? 26.798 -12.484 -8.310 1.00 93.88 194 SER A C 1
ATOM 1563 O O . SER A 1 194 ? 27.466 -11.761 -7.568 1.00 93.88 194 SER A O 1
ATOM 1565 N N . ALA A 1 195 ? 26.513 -12.143 -9.573 1.00 93.62 195 ALA A N 1
ATOM 1566 C CA . ALA A 1 195 ? 26.934 -10.883 -10.183 1.00 93.62 195 ALA A CA 1
ATOM 1567 C C . ALA A 1 195 ? 26.124 -9.668 -9.685 1.00 93.62 195 ALA A C 1
ATOM 1569 O O . ALA A 1 195 ? 26.585 -8.527 -9.798 1.00 93.62 195 ALA A O 1
ATOM 1570 N N . TYR A 1 196 ? 24.935 -9.887 -9.113 1.00 94.31 196 TYR A N 1
ATOM 1571 C CA . TYR A 1 196 ? 24.120 -8.820 -8.537 1.00 94.31 196 TYR A CA 1
ATOM 1572 C C . TYR A 1 196 ? 24.521 -8.519 -7.094 1.00 94.31 196 TYR A C 1
ATOM 1574 O O . TYR A 1 196 ? 24.797 -9.402 -6.282 1.00 94.31 196 TYR A O 1
ATOM 1582 N N . THR A 1 197 ? 24.463 -7.241 -6.723 1.00 96.25 197 THR A N 1
ATOM 1583 C CA . THR A 1 197 ? 24.618 -6.853 -5.314 1.00 96.25 197 THR A CA 1
ATOM 1584 C C . THR A 1 197 ? 23.310 -7.046 -4.546 1.00 96.25 197 THR A C 1
ATOM 1586 O O . THR A 1 197 ? 22.216 -6.948 -5.098 1.00 96.25 197 THR A O 1
ATOM 1589 N N . LYS A 1 198 ? 23.380 -7.308 -3.240 1.00 96.00 198 LYS A N 1
ATOM 1590 C CA . LYS A 1 198 ? 22.166 -7.427 -2.422 1.00 96.00 198 LYS A CA 1
ATOM 1591 C C . LYS A 1 198 ? 21.542 -6.048 -2.177 1.00 96.00 198 LYS A C 1
ATOM 1593 O O . LYS A 1 198 ? 22.187 -5.171 -1.604 1.00 96.00 198 LYS A O 1
ATOM 1598 N N . GLY A 1 199 ? 20.281 -5.883 -2.571 1.00 95.81 199 GLY A N 1
ATOM 1599 C CA . GLY A 1 199 ? 19.475 -4.691 -2.305 1.00 95.81 199 GLY A CA 1
ATOM 1600 C C . GLY A 1 199 ? 18.752 -4.740 -0.954 1.00 95.81 199 GLY A C 1
ATOM 1601 O O . GLY A 1 199 ? 18.876 -5.697 -0.183 1.00 95.81 199 GLY A O 1
ATOM 1602 N N . SER A 1 200 ? 17.970 -3.698 -0.655 1.00 95.19 200 SER A N 1
ATOM 1603 C CA . SER A 1 200 ? 17.138 -3.666 0.552 1.00 95.19 200 SER A CA 1
ATOM 1604 C C . SER A 1 200 ? 15.960 -4.642 0.465 1.00 95.19 200 SER A C 1
ATOM 1606 O O . SER A 1 200 ? 15.477 -4.974 -0.615 1.00 95.19 200 SER A O 1
ATOM 1608 N N . LEU A 1 201 ? 15.506 -5.113 1.630 1.00 96.81 201 LEU A N 1
ATOM 1609 C CA . LEU A 1 201 ? 14.337 -5.979 1.752 1.00 96.81 201 LEU A CA 1
ATOM 1610 C C . LEU A 1 201 ? 13.068 -5.209 1.366 1.00 96.81 201 LEU A C 1
ATOM 1612 O O . LEU A 1 201 ? 12.788 -4.148 1.930 1.00 96.81 201 LEU A O 1
ATOM 1616 N N . LEU A 1 202 ? 12.299 -5.761 0.433 1.00 97.19 202 LEU A N 1
ATOM 1617 C CA . LEU A 1 202 ? 10.963 -5.294 0.100 1.00 97.19 202 LEU A CA 1
ATOM 1618 C C . LEU A 1 202 ? 9.962 -5.889 1.086 1.00 97.19 202 LEU A C 1
ATOM 1620 O O . LEU A 1 202 ? 9.870 -7.105 1.252 1.00 97.19 202 LEU A O 1
ATOM 1624 N N . THR A 1 203 ? 9.215 -4.996 1.721 1.00 95.81 203 THR A N 1
ATOM 1625 C CA . THR A 1 203 ? 8.171 -5.313 2.697 1.00 95.81 203 THR A CA 1
ATOM 1626 C C . THR A 1 203 ? 6.841 -4.746 2.228 1.00 95.81 203 THR A C 1
ATOM 1628 O O . THR A 1 203 ? 6.778 -3.993 1.250 1.00 95.81 203 THR A O 1
ATOM 1631 N N . LEU A 1 204 ? 5.774 -5.025 2.971 1.00 94.00 204 LEU A N 1
ATOM 1632 C CA . LEU A 1 204 ? 4.455 -4.459 2.709 1.00 94.00 204 LEU A CA 1
ATOM 1633 C C . LEU A 1 204 ? 4.443 -2.916 2.660 1.00 94.00 204 LEU A C 1
ATOM 1635 O O . LEU A 1 204 ? 3.589 -2.340 1.993 1.00 94.00 204 LEU A O 1
ATOM 1639 N N . TYR A 1 205 ? 5.390 -2.240 3.312 1.00 93.81 205 TYR A N 1
ATOM 1640 C CA . TYR A 1 205 ? 5.493 -0.774 3.343 1.00 93.81 205 TYR A CA 1
ATOM 1641 C C . TYR A 1 205 ? 6.363 -0.192 2.227 1.00 93.81 205 TYR A C 1
ATOM 1643 O O . TYR A 1 205 ? 6.448 1.027 2.078 1.00 93.81 205 TYR A O 1
ATOM 1651 N N . SER A 1 206 ? 7.040 -1.048 1.461 1.00 94.38 206 SER A N 1
ATOM 1652 C CA . SER A 1 206 ? 7.907 -0.620 0.374 1.00 94.38 206 SER A CA 1
ATOM 1653 C C . SER A 1 206 ? 7.077 -0.127 -0.811 1.00 94.38 206 SER A C 1
ATOM 1655 O O . SER A 1 206 ? 6.033 -0.693 -1.153 1.00 94.38 206 SER A O 1
ATOM 1657 N N . ALA A 1 207 ? 7.565 0.931 -1.454 1.00 95.19 207 ALA A N 1
ATOM 1658 C CA . ALA A 1 207 ? 7.122 1.308 -2.785 1.00 95.19 207 ALA A CA 1
ATOM 1659 C C . ALA A 1 207 ? 7.766 0.391 -3.831 1.00 95.19 207 ALA A C 1
ATOM 1661 O O . ALA A 1 207 ? 8.818 -0.208 -3.590 1.00 95.19 207 ALA A O 1
ATOM 1662 N N . HIS A 1 208 ? 7.156 0.325 -5.011 1.00 96.44 208 HIS A N 1
ATOM 1663 C CA . HIS A 1 208 ? 7.724 -0.391 -6.144 1.00 96.44 208 HIS A CA 1
ATOM 1664 C C . HIS A 1 208 ? 9.093 0.173 -6.553 1.00 96.44 208 HIS A C 1
ATOM 1666 O O . HIS A 1 208 ? 9.237 1.397 -6.657 1.00 96.44 208 HIS A O 1
ATOM 1672 N N . PRO A 1 209 ? 10.095 -0.693 -6.791 1.00 96.00 209 PRO A N 1
ATOM 1673 C CA . PRO A 1 209 ? 11.431 -0.277 -7.199 1.00 96.00 209 PRO A CA 1
ATOM 1674 C C . PRO A 1 209 ? 11.477 0.171 -8.666 1.00 96.00 209 PRO A C 1
ATOM 1676 O O . PRO A 1 209 ? 10.490 0.068 -9.407 1.00 96.00 209 PRO A O 1
ATOM 1679 N N . ASN A 1 210 ? 12.649 0.654 -9.095 1.00 94.75 210 ASN A N 1
ATOM 1680 C CA . ASN A 1 210 ? 12.863 1.049 -10.483 1.00 94.75 210 ASN A CA 1
ATOM 1681 C C . ASN A 1 210 ? 12.623 -0.123 -11.436 1.00 94.75 210 ASN A C 1
ATOM 1683 O O . ASN A 1 210 ? 12.818 -1.286 -11.092 1.00 94.75 210 ASN A O 1
ATOM 1687 N N . GLY A 1 211 ? 12.177 0.211 -12.640 1.00 94.06 211 GLY A N 1
ATOM 1688 C CA . GLY A 1 211 ? 11.863 -0.743 -13.688 1.00 94.06 211 GLY A CA 1
ATOM 1689 C C . GLY A 1 211 ? 10.516 -1.444 -13.531 1.00 94.06 211 GLY A C 1
ATOM 1690 O O . GLY A 1 211 ? 10.112 -2.147 -14.458 1.00 94.06 211 GLY A O 1
ATOM 1691 N N . THR A 1 212 ? 9.792 -1.233 -12.429 1.00 96.56 212 THR A N 1
ATOM 1692 C CA . THR A 1 212 ? 8.405 -1.697 -12.310 1.00 96.56 212 THR A CA 1
ATOM 1693 C C . THR A 1 212 ? 7.558 -1.050 -13.396 1.00 96.56 212 THR A C 1
ATOM 1695 O O . THR A 1 212 ? 7.561 0.176 -13.533 1.00 96.56 212 THR A O 1
ATOM 1698 N N . VAL A 1 213 ? 6.811 -1.868 -14.137 1.00 96.81 213 VAL A N 1
ATOM 1699 C CA . VAL A 1 213 ? 5.839 -1.395 -15.121 1.00 96.81 213 VAL A CA 1
ATOM 1700 C C . VAL A 1 213 ? 4.439 -1.487 -14.529 1.00 96.81 213 VAL A C 1
ATOM 1702 O O . VAL A 1 213 ? 4.031 -2.548 -14.069 1.00 96.81 213 VAL A O 1
ATOM 1705 N N . PHE A 1 214 ? 3.696 -0.388 -14.562 1.00 97.94 214 PHE A N 1
ATOM 1706 C CA . PHE A 1 214 ? 2.270 -0.348 -14.269 1.00 97.94 214 PHE A CA 1
ATOM 1707 C C . PHE A 1 214 ? 1.463 -0.362 -15.564 1.00 97.94 214 PHE A C 1
ATOM 1709 O O . PHE A 1 214 ? 1.832 0.315 -16.521 1.00 97.94 214 PHE A O 1
ATOM 1716 N N . GLN A 1 215 ? 0.343 -1.081 -15.577 1.00 97.38 215 GLN A N 1
ATOM 1717 C CA . GLN A 1 215 ? -0.616 -1.099 -16.683 1.00 97.38 215 GLN A CA 1
ATOM 1718 C C . GLN A 1 215 ? -2.009 -0.748 -16.161 1.00 97.38 215 GLN A C 1
ATOM 1720 O O . GLN A 1 215 ? -2.499 -1.380 -15.219 1.00 97.38 215 GLN A O 1
ATOM 1725 N N . THR A 1 216 ? -2.631 0.264 -16.761 1.00 96.81 216 THR A N 1
ATOM 1726 C CA . THR A 1 216 ? -3.964 0.736 -16.374 1.00 96.81 216 THR A CA 1
ATOM 1727 C C . THR A 1 216 ? -5.081 -0.144 -16.934 1.00 96.81 216 THR A C 1
ATOM 1729 O O . THR A 1 216 ? -4.875 -0.995 -17.801 1.00 96.81 216 THR A O 1
ATOM 1732 N N . ASP A 1 217 ? -6.300 0.107 -16.464 1.00 95.19 217 ASP A N 1
ATOM 1733 C CA . ASP A 1 217 ? -7.553 -0.400 -17.026 1.00 95.19 217 ASP A CA 1
ATOM 1734 C C . ASP A 1 217 ? -7.837 0.103 -18.455 1.00 95.19 217 ASP A C 1
ATOM 1736 O O . ASP A 1 217 ? -8.624 -0.509 -19.171 1.00 95.19 217 ASP A O 1
ATOM 1740 N N . THR A 1 218 ? -7.162 1.171 -18.888 1.00 94.88 218 THR A N 1
ATOM 1741 C CA . THR A 1 218 ? -7.200 1.732 -20.252 1.00 94.88 218 THR A CA 1
ATOM 1742 C C . THR A 1 218 ? -5.998 1.322 -21.113 1.00 94.88 218 THR A C 1
ATOM 1744 O O . THR A 1 218 ? -5.763 1.917 -22.161 1.00 94.88 218 THR A O 1
ATOM 1747 N N . ASP A 1 219 ? -5.231 0.320 -20.670 1.00 93.50 219 ASP A N 1
ATOM 1748 C CA . ASP A 1 219 ? -4.030 -0.220 -21.330 1.00 93.50 219 ASP A CA 1
ATOM 1749 C C . ASP A 1 219 ? -2.843 0.756 -21.476 1.00 93.50 219 ASP A C 1
ATOM 1751 O O . ASP A 1 219 ? -1.838 0.456 -22.127 1.00 93.50 219 ASP A O 1
ATOM 1755 N N . LYS A 1 220 ? -2.890 1.913 -20.806 1.00 95.38 220 LYS A N 1
ATOM 1756 C CA . LYS A 1 220 ? -1.723 2.795 -20.700 1.00 95.38 220 LYS A CA 1
ATOM 1757 C C . LYS A 1 220 ? -0.681 2.148 -19.805 1.00 95.38 220 LYS A C 1
ATOM 1759 O O . LYS A 1 220 ? -1.000 1.606 -18.743 1.00 95.38 220 LYS A O 1
ATOM 1764 N N . LYS A 1 221 ? 0.580 2.246 -20.216 1.00 96.06 221 LYS A N 1
ATOM 1765 C CA . LYS A 1 221 ? 1.707 1.674 -19.484 1.00 96.06 221 LYS A CA 1
ATOM 1766 C C . LYS A 1 221 ? 2.600 2.776 -18.946 1.00 96.06 221 LYS A C 1
ATOM 1768 O O . LYS A 1 221 ? 2.823 3.789 -19.605 1.00 96.06 221 LYS A O 1
ATOM 1773 N N . TYR A 1 222 ? 3.116 2.556 -17.748 1.00 96.25 222 TYR A N 1
ATOM 1774 C CA . TYR A 1 222 ? 4.040 3.465 -17.092 1.00 96.25 222 TYR A CA 1
ATOM 1775 C C . TYR A 1 222 ? 5.201 2.690 -16.498 1.00 96.25 222 TYR A C 1
ATOM 1777 O O . TYR A 1 222 ? 4.997 1.588 -16.004 1.00 96.25 222 TYR A O 1
ATOM 1785 N N . ILE A 1 223 ? 6.390 3.276 -16.471 1.00 95.75 223 ILE A N 1
ATOM 1786 C CA . ILE A 1 223 ? 7.557 2.705 -15.801 1.00 95.75 223 ILE A CA 1
ATOM 1787 C C . ILE A 1 223 ? 8.013 3.588 -14.646 1.00 95.75 223 ILE A C 1
ATOM 1789 O O . ILE A 1 223 ? 8.041 4.816 -14.754 1.00 95.75 223 ILE A O 1
ATOM 1793 N N . ILE A 1 224 ? 8.372 2.961 -13.530 1.00 96.00 224 ILE A N 1
ATOM 1794 C CA . ILE A 1 224 ? 8.910 3.654 -12.361 1.00 96.00 224 ILE A CA 1
ATOM 1795 C C . ILE A 1 224 ? 10.419 3.773 -12.485 1.00 96.00 224 ILE A C 1
ATOM 1797 O O . ILE A 1 224 ? 11.114 2.784 -12.715 1.00 96.00 224 ILE A O 1
ATOM 1801 N N . ARG A 1 225 ? 10.939 4.988 -12.311 1.00 94.12 225 ARG A N 1
ATOM 1802 C CA . ARG A 1 225 ? 12.381 5.238 -12.286 1.00 94.12 225 ARG A CA 1
ATOM 1803 C C . ARG A 1 225 ? 12.703 6.479 -11.467 1.00 94.12 225 ARG A C 1
ATOM 1805 O O . ARG A 1 225 ? 12.130 7.541 -11.692 1.00 94.12 225 ARG A O 1
ATOM 1812 N N . ASN A 1 226 ? 13.650 6.359 -10.542 1.00 91.81 226 ASN A N 1
ATOM 1813 C CA . ASN A 1 226 ? 14.172 7.457 -9.724 1.00 91.81 226 ASN A CA 1
ATOM 1814 C C . ASN A 1 226 ? 13.066 8.280 -9.036 1.00 91.81 226 ASN A C 1
ATOM 1816 O O . ASN A 1 226 ? 13.100 9.508 -9.043 1.00 91.81 226 ASN A O 1
ATOM 1820 N N . GLY A 1 227 ? 12.053 7.603 -8.482 1.00 92.19 227 GLY A N 1
ATOM 1821 C CA . GLY A 1 227 ? 10.941 8.265 -7.788 1.00 92.19 227 GLY A CA 1
ATOM 1822 C C . GLY A 1 227 ? 9.969 9.024 -8.700 1.00 92.19 227 GLY A C 1
ATOM 1823 O O . GLY A 1 227 ? 9.155 9.797 -8.204 1.00 92.19 227 GLY A O 1
ATOM 1824 N N . LYS A 1 228 ? 10.045 8.815 -10.018 1.00 95.19 228 LYS A N 1
ATOM 1825 C CA . LYS A 1 228 ? 9.112 9.339 -11.020 1.00 95.19 228 LYS A CA 1
ATOM 1826 C C . LYS A 1 228 ? 8.429 8.195 -11.761 1.00 95.19 228 LYS A C 1
ATOM 1828 O O . LYS A 1 228 ? 8.957 7.082 -11.839 1.00 95.19 228 LYS A O 1
ATOM 1833 N N . LYS A 1 229 ? 7.264 8.494 -12.327 1.00 95.62 229 LYS A N 1
ATOM 1834 C CA . LYS A 1 229 ? 6.496 7.599 -13.196 1.00 95.62 229 LYS A CA 1
ATOM 1835 C C . LYS A 1 229 ? 6.561 8.137 -14.627 1.00 95.62 229 LYS A C 1
ATOM 1837 O O . LYS A 1 229 ? 6.184 9.278 -14.860 1.00 95.62 229 LYS A O 1
ATOM 1842 N N . TYR A 1 230 ? 7.029 7.349 -15.587 1.00 95.94 230 TYR A N 1
ATOM 1843 C CA . TYR A 1 230 ? 7.143 7.768 -16.990 1.00 95.94 230 TYR A CA 1
ATOM 1844 C C . TYR A 1 230 ? 6.122 7.020 -17.837 1.00 95.94 230 TYR A C 1
ATOM 1846 O O . TYR A 1 230 ? 6.038 5.800 -17.694 1.00 95.94 230 TYR A O 1
ATOM 1854 N N . PRO A 1 231 ? 5.351 7.693 -18.704 1.00 94.94 231 PRO A N 1
ATOM 1855 C CA . PRO A 1 231 ? 4.506 6.996 -19.663 1.00 94.94 231 PRO A CA 1
ATOM 1856 C C . PRO A 1 231 ? 5.378 6.236 -20.667 1.00 94.94 231 PRO A C 1
ATOM 1858 O O . PRO A 1 231 ? 6.452 6.696 -21.055 1.00 94.94 231 PRO A O 1
ATOM 1861 N N . LEU A 1 232 ? 4.910 5.062 -21.071 1.00 93.38 232 LEU A N 1
ATOM 1862 C CA . LEU A 1 232 ? 5.557 4.226 -22.072 1.00 93.38 232 LEU A CA 1
ATOM 1863 C C . LEU A 1 232 ? 4.809 4.312 -23.411 1.00 93.38 232 LEU A C 1
ATOM 1865 O O . LEU A 1 232 ? 3.592 4.528 -23.413 1.00 93.38 232 LEU A O 1
ATOM 1869 N N . PRO A 1 233 ? 5.509 4.096 -24.539 1.00 90.56 233 PRO A N 1
ATOM 1870 C CA . PRO A 1 233 ? 4.884 3.926 -25.847 1.00 90.56 233 PRO A CA 1
ATOM 1871 C C . PRO A 1 233 ? 3.810 2.829 -25.845 1.00 90.56 233 PRO A C 1
ATOM 1873 O O . PRO A 1 233 ? 3.904 1.847 -25.106 1.00 90.56 233 PRO A O 1
ATOM 1876 N N . SER A 1 234 ? 2.781 2.976 -26.682 1.00 89.19 234 SER A N 1
ATOM 1877 C CA . SER A 1 234 ? 1.655 2.031 -26.740 1.00 89.19 234 SER A CA 1
ATOM 1878 C C . SER A 1 234 ? 2.068 0.624 -27.180 1.00 89.19 234 SER A C 1
ATOM 1880 O O . SER A 1 234 ? 1.508 -0.363 -26.701 1.00 89.19 234 SER A O 1
ATOM 1882 N N . ASP A 1 235 ? 3.061 0.536 -28.063 1.00 88.94 235 ASP A N 1
ATOM 1883 C CA . ASP A 1 235 ? 3.655 -0.699 -28.583 1.00 88.94 235 ASP A CA 1
ATOM 1884 C C . ASP A 1 235 ? 4.613 -1.376 -27.588 1.00 88.94 235 ASP A C 1
ATOM 1886 O O . ASP A 1 235 ? 4.998 -2.532 -27.785 1.00 88.94 235 ASP A O 1
ATOM 1890 N N . PHE A 1 236 ? 4.954 -0.711 -26.477 1.00 89.25 236 PHE A N 1
ATOM 1891 C CA . PHE A 1 236 ? 5.753 -1.326 -25.427 1.00 89.25 236 PHE A CA 1
ATOM 1892 C C . PHE A 1 236 ? 5.025 -2.545 -24.849 1.00 89.25 236 PHE A C 1
ATOM 1894 O O . PHE A 1 236 ? 3.910 -2.451 -24.317 1.00 89.25 236 PHE A O 1
ATOM 1901 N N . THR A 1 237 ? 5.687 -3.697 -24.915 1.00 86.00 237 THR A N 1
ATOM 1902 C CA . THR A 1 237 ? 5.186 -4.958 -24.371 1.00 86.00 237 THR A CA 1
ATOM 1903 C C . THR A 1 237 ? 5.848 -5.227 -23.028 1.00 86.00 237 THR A C 1
ATOM 1905 O O . THR A 1 237 ? 7.070 -5.275 -22.920 1.00 86.00 237 THR A O 1
ATOM 1908 N N . ALA A 1 238 ? 5.032 -5.403 -21.992 1.00 83.38 238 ALA A N 1
ATOM 1909 C CA . ALA A 1 238 ? 5.493 -5.699 -20.645 1.00 83.38 238 ALA A CA 1
ATOM 1910 C C . ALA A 1 238 ? 5.099 -7.129 -20.275 1.00 83.38 238 ALA A C 1
ATOM 1912 O O . ALA A 1 238 ? 3.916 -7.458 -20.270 1.00 83.38 238 ALA A O 1
ATOM 1913 N N . THR A 1 239 ? 6.081 -7.962 -19.940 1.00 75.62 239 THR A N 1
ATOM 1914 C CA . THR A 1 239 ? 5.852 -9.348 -19.508 1.00 75.62 239 THR A CA 1
ATOM 1915 C C . THR A 1 239 ? 5.356 -9.436 -18.065 1.00 75.62 239 THR A C 1
ATOM 1917 O O . THR A 1 239 ? 4.620 -10.352 -17.741 1.00 75.62 239 THR A O 1
ATOM 1920 N N . ALA A 1 240 ? 5.694 -8.460 -17.215 1.00 87.88 240 ALA A N 1
ATOM 1921 C CA . ALA A 1 240 ? 5.392 -8.474 -15.781 1.00 87.88 240 ALA A CA 1
ATOM 1922 C C . ALA A 1 240 ? 4.756 -7.160 -15.287 1.00 87.88 240 ALA A C 1
ATOM 1924 O O . ALA A 1 240 ? 5.203 -6.569 -14.303 1.00 87.88 240 ALA A O 1
ATOM 1925 N N . ALA A 1 241 ? 3.743 -6.649 -15.995 1.00 95.31 241 ALA A N 1
ATOM 1926 C CA . ALA A 1 241 ? 3.095 -5.397 -15.604 1.00 95.31 241 ALA A CA 1
ATOM 1927 C C . ALA A 1 241 ? 2.179 -5.562 -14.380 1.00 95.31 241 ALA A C 1
ATOM 1929 O O . ALA A 1 241 ? 1.293 -6.418 -14.350 1.00 95.31 241 ALA A O 1
ATOM 1930 N N . VAL A 1 242 ? 2.338 -4.673 -13.401 1.00 97.62 242 VAL A N 1
ATOM 1931 C CA . VAL A 1 242 ? 1.467 -4.564 -12.228 1.00 97.62 242 VAL A CA 1
ATOM 1932 C C . VAL A 1 242 ? 0.197 -3.799 -12.606 1.00 97.62 242 VAL A C 1
ATOM 1934 O O . VAL A 1 242 ? 0.250 -2.710 -13.182 1.00 97.62 242 VAL A O 1
ATOM 1937 N N . ARG A 1 243 ? -0.971 -4.354 -12.276 1.00 97.12 243 ARG A N 1
ATOM 1938 C CA . ARG A 1 243 ? -2.268 -3.756 -12.625 1.00 97.12 243 ARG A CA 1
ATOM 1939 C C . ARG A 1 243 ? -2.626 -2.592 -11.704 1.00 97.12 243 ARG A C 1
ATOM 1941 O O . ARG A 1 243 ? -2.625 -2.732 -10.485 1.00 97.12 243 ARG A O 1
ATOM 1948 N N . VAL A 1 244 ? -2.998 -1.466 -12.300 1.00 97.69 244 VAL A N 1
ATOM 1949 C CA . VAL A 1 244 ? -3.495 -0.254 -11.625 1.00 97.69 244 VAL A CA 1
ATOM 1950 C C . VAL A 1 244 ? -4.781 0.232 -12.297 1.00 97.69 244 VAL A C 1
ATOM 1952 O O . VAL A 1 244 ? -5.146 -0.257 -13.362 1.00 97.69 244 VAL A O 1
ATOM 1955 N N . SER A 1 245 ? -5.483 1.194 -11.695 1.00 97.12 245 SER A N 1
ATOM 1956 C CA . SER A 1 245 ? -6.664 1.820 -12.308 1.00 97.12 245 SER A CA 1
ATOM 1957 C C . SER A 1 245 ? -6.522 3.335 -12.320 1.00 97.12 245 SER A C 1
ATOM 1959 O O . SER A 1 245 ? -6.186 3.927 -11.295 1.00 97.12 245 SER A O 1
ATOM 1961 N N . GLU A 1 246 ? -6.839 3.978 -13.446 1.00 95.50 246 GLU A N 1
ATOM 1962 C CA . GLU A 1 246 ? -6.832 5.448 -13.548 1.00 95.50 246 GLU A CA 1
ATOM 1963 C C . GLU A 1 246 ? -7.856 6.098 -12.607 1.00 95.50 246 GLU A C 1
ATOM 1965 O O . GLU A 1 246 ? -7.685 7.240 -12.171 1.00 95.50 246 GLU A O 1
ATOM 1970 N N . LYS A 1 247 ? -8.890 5.343 -12.209 1.00 96.00 247 LYS A N 1
ATOM 1971 C CA . LYS A 1 247 ? -9.878 5.780 -11.217 1.00 96.00 247 LYS A CA 1
ATOM 1972 C C . LYS A 1 247 ? -9.239 6.151 -9.877 1.00 96.00 247 LYS A C 1
ATOM 1974 O O . LYS A 1 247 ? -9.846 6.930 -9.147 1.00 96.00 247 LYS A O 1
ATOM 1979 N N . SER A 1 248 ? -8.032 5.669 -9.555 1.00 95.88 248 SER A N 1
ATOM 1980 C CA . SER A 1 248 ? -7.337 6.036 -8.313 1.00 95.88 248 SER A CA 1
ATOM 1981 C C . SER A 1 248 ? -7.004 7.528 -8.211 1.00 95.88 248 SER A C 1
ATOM 1983 O O . SER A 1 248 ? -6.814 8.027 -7.105 1.00 95.88 248 SER A O 1
ATOM 1985 N N . PHE A 1 249 ? -6.927 8.252 -9.333 1.00 93.38 249 PHE A N 1
ATOM 1986 C CA . PHE A 1 249 ? -6.706 9.703 -9.322 1.00 93.38 249 PHE A CA 1
ATOM 1987 C C . PHE A 1 249 ? -7.998 10.489 -9.073 1.00 93.38 249 PHE A C 1
ATOM 1989 O O . PHE A 1 249 ? -7.970 11.515 -8.391 1.00 93.38 249 PHE A O 1
ATOM 1996 N N . ALA A 1 250 ? -9.125 9.994 -9.594 1.00 92.88 250 ALA A N 1
ATOM 1997 C CA . ALA A 1 250 ? -10.422 10.667 -9.535 1.00 92.88 250 ALA A CA 1
ATOM 1998 C C . ALA A 1 250 ? -11.254 10.295 -8.296 1.00 92.88 250 ALA A C 1
ATOM 2000 O O . ALA A 1 250 ? -12.064 11.097 -7.836 1.00 92.88 250 ALA A O 1
ATOM 2001 N N . LEU A 1 251 ? -11.082 9.083 -7.760 1.00 95.62 251 LEU A N 1
ATOM 2002 C CA . LEU A 1 251 ? -11.814 8.610 -6.590 1.00 95.62 251 LEU A CA 1
ATOM 2003 C C . LEU A 1 251 ? -11.014 8.848 -5.313 1.00 95.62 251 LEU A C 1
ATOM 2005 O O . LEU A 1 251 ? -9.887 8.384 -5.153 1.00 95.62 251 LEU A O 1
ATOM 2009 N N . SER A 1 252 ? -11.655 9.529 -4.375 1.00 96.50 252 SER A N 1
ATOM 2010 C CA . SER A 1 252 ? -11.176 9.720 -3.015 1.00 96.50 252 SER A CA 1
ATOM 2011 C C . SER A 1 252 ? -12.348 9.704 -2.042 1.00 96.50 252 SER A C 1
ATOM 2013 O O . SER A 1 252 ? -13.502 9.889 -2.438 1.00 96.50 252 SER A O 1
ATOM 2015 N N . ALA A 1 253 ? -12.037 9.523 -0.767 1.00 97.12 253 ALA A N 1
ATOM 2016 C CA . ALA A 1 253 ? -12.923 9.899 0.323 1.00 97.12 253 ALA A CA 1
ATOM 2017 C C . ALA A 1 253 ? -12.272 11.024 1.117 1.00 97.12 253 ALA A C 1
ATOM 2019 O O . ALA A 1 253 ? -11.046 11.112 1.174 1.00 97.12 253 ALA A O 1
ATOM 2020 N N . ASP A 1 254 ? -13.078 11.890 1.708 1.00 96.88 254 ASP A N 1
ATOM 2021 C CA . ASP A 1 254 ? -12.583 12.993 2.509 1.00 96.88 254 ASP A CA 1
ATOM 2022 C C . ASP A 1 254 ? -13.448 13.234 3.740 1.00 96.88 254 ASP A C 1
ATOM 2024 O O . ASP A 1 254 ? -14.565 12.728 3.860 1.00 96.88 254 ASP A O 1
ATOM 2028 N N . CYS A 1 255 ? -12.885 13.973 4.683 1.00 96.88 255 CYS A N 1
ATOM 2029 C CA . CYS A 1 255 ? -13.523 14.330 5.937 1.00 96.88 255 CYS A CA 1
ATOM 2030 C C . CYS A 1 255 ? -12.987 15.679 6.425 1.00 96.88 255 CYS A C 1
ATOM 2032 O O . CYS A 1 255 ? -11.906 16.128 6.028 1.00 96.88 255 CYS A O 1
ATOM 2034 N N . GLN A 1 256 ? -13.710 16.275 7.366 1.00 97.12 256 GLN A N 1
ATOM 2035 C CA . GLN A 1 256 ? -13.188 17.343 8.211 1.00 97.12 256 GLN A CA 1
ATOM 2036 C C . GLN A 1 256 ? -12.773 16.754 9.557 1.00 97.12 256 GLN A C 1
ATOM 2038 O O . GLN A 1 256 ? -13.487 15.917 10.115 1.00 97.12 256 GLN A O 1
ATOM 2043 N N . LEU A 1 257 ? -11.624 17.185 10.071 1.00 95.38 257 LEU A N 1
ATOM 2044 C CA . LEU A 1 257 ? -11.140 16.790 11.386 1.00 95.38 257 LEU A CA 1
ATOM 2045 C C . LEU A 1 257 ? -12.090 17.279 12.473 1.00 95.38 257 LEU A C 1
ATOM 2047 O O . LEU A 1 257 ? -12.473 18.448 12.520 1.00 95.38 257 LEU A O 1
ATOM 2051 N N . GLN A 1 258 ? -12.426 16.372 13.377 1.00 94.56 258 GLN A N 1
ATOM 2052 C CA . GLN A 1 258 ? -13.260 16.642 14.532 1.00 94.56 258 GLN A CA 1
ATOM 2053 C C . GLN A 1 258 ? -12.420 16.500 15.789 1.00 94.56 258 GLN A C 1
ATOM 2055 O O . GLN A 1 258 ? -11.613 15.583 15.930 1.00 94.56 258 GLN A O 1
ATOM 2060 N N . LYS A 1 259 ? -12.594 17.431 16.721 1.00 92.19 259 LYS A N 1
ATOM 2061 C CA . LYS A 1 259 ? -11.935 17.347 18.017 1.00 92.19 259 LYS A CA 1
ATOM 2062 C C . LYS A 1 259 ? -12.551 16.206 18.826 1.00 92.19 259 LYS A C 1
ATOM 2064 O O . LYS A 1 259 ? -13.773 16.121 18.935 1.00 92.19 259 LYS A O 1
ATOM 2069 N N . ASP A 1 260 ? -11.709 15.385 19.442 1.00 85.62 260 ASP A N 1
ATOM 2070 C CA . ASP A 1 260 ? -12.166 14.357 20.372 1.00 85.62 260 ASP A CA 1
ATOM 2071 C C . ASP A 1 260 ? -12.832 15.004 21.605 1.00 85.62 260 ASP A C 1
ATOM 2073 O O . ASP A 1 260 ? -12.347 15.991 22.171 1.00 85.62 260 ASP A O 1
ATOM 2077 N N . VAL A 1 261 ? -13.973 14.450 22.019 1.00 75.19 261 VAL A N 1
ATOM 2078 C CA . VAL A 1 261 ? -14.813 14.982 23.102 1.00 75.19 261 VAL A CA 1
ATOM 2079 C C . VAL A 1 261 ? -14.095 14.879 24.451 1.00 75.19 261 VAL A C 1
ATOM 2081 O O . VAL A 1 261 ? -14.267 15.742 25.312 1.00 75.19 261 VAL A O 1
ATOM 2084 N N . LEU A 1 262 ? -13.259 13.852 24.630 1.00 73.38 262 LEU A N 1
ATOM 2085 C CA . LEU A 1 262 ? -12.628 13.532 25.914 1.00 73.38 262 LEU A CA 1
ATOM 2086 C C . LEU A 1 262 ? -11.212 14.101 26.069 1.00 73.38 262 LEU A C 1
ATOM 2088 O O . LEU A 1 262 ? -10.708 14.185 27.189 1.00 73.38 262 LEU A O 1
ATOM 2092 N N . THR A 1 263 ? -10.550 14.506 24.980 1.00 75.50 263 THR A N 1
ATOM 2093 C CA . THR A 1 263 ? -9.156 14.966 25.032 1.00 75.50 263 THR A CA 1
ATOM 2094 C C . THR A 1 263 ? -8.921 16.235 24.210 1.00 75.50 263 THR A C 1
ATOM 2096 O O . THR A 1 263 ? -9.280 16.353 23.046 1.00 75.50 263 THR A O 1
ATOM 2099 N N . PHE A 1 264 ? -8.255 17.231 24.806 1.00 73.81 264 PHE A N 1
ATOM 2100 C CA . PHE A 1 264 ? -8.042 18.540 24.167 1.00 73.81 264 PHE A CA 1
ATOM 2101 C C . PHE A 1 264 ? -6.999 18.550 23.036 1.00 73.81 264 PHE A C 1
ATOM 2103 O O . PHE A 1 264 ? -6.820 19.590 22.401 1.00 73.81 264 PHE A O 1
ATOM 2110 N N . ARG A 1 265 ? -6.298 17.431 22.815 1.00 90.44 265 ARG A N 1
ATOM 2111 C CA . ARG A 1 265 ? -5.143 17.323 21.907 1.00 90.44 265 ARG A CA 1
ATOM 2112 C C . ARG A 1 265 ? -5.302 16.265 20.822 1.00 90.44 265 ARG A C 1
ATOM 2114 O O . ARG A 1 265 ? -4.384 16.115 20.022 1.00 90.44 265 ARG A O 1
ATOM 2121 N N . LYS A 1 266 ? -6.421 15.539 20.802 1.00 95.31 266 LYS A N 1
ATOM 2122 C CA . LYS A 1 266 ? -6.686 14.537 19.773 1.00 95.31 266 LYS A CA 1
ATOM 2123 C C . LYS A 1 266 ? -7.757 15.036 18.826 1.00 95.31 266 LYS A C 1
ATOM 2125 O O . LYS A 1 266 ? -8.763 15.608 19.246 1.00 95.31 266 LYS A O 1
ATOM 2130 N N . TYR A 1 267 ? -7.501 14.818 17.549 1.00 96.31 267 TYR A N 1
ATOM 2131 C CA . TYR A 1 267 ? -8.419 15.130 16.468 1.00 96.31 267 TYR A CA 1
ATOM 2132 C C . TYR A 1 267 ? -8.570 13.879 15.635 1.00 96.31 267 TYR A C 1
ATOM 2134 O O . TYR A 1 267 ? -7.570 13.246 15.303 1.00 96.31 267 TYR A O 1
ATOM 2142 N N . SER A 1 268 ? -9.803 13.515 15.329 1.00 95.94 268 SER A N 1
ATOM 2143 C CA . SER A 1 268 ? -10.128 12.308 14.596 1.00 95.94 268 SER A CA 1
ATOM 2144 C C . SER A 1 268 ? -10.935 12.622 13.349 1.00 95.94 268 SER A C 1
ATOM 2146 O O . SER A 1 268 ? -11.555 13.677 13.208 1.00 95.94 268 SER A O 1
ATOM 2148 N N . CYS A 1 269 ? -10.895 11.690 12.414 1.00 95.50 269 CYS A N 1
ATOM 2149 C CA . CYS A 1 269 ? -11.664 11.744 11.196 1.00 95.50 269 CYS A CA 1
ATOM 2150 C C . CYS A 1 269 ? -12.009 10.321 10.757 1.00 95.50 269 CYS A C 1
ATOM 2152 O O . CYS A 1 269 ? -11.139 9.453 10.669 1.00 95.50 269 CYS A O 1
ATOM 2154 N N . ASP A 1 270 ? -13.285 10.117 10.452 1.00 95.75 270 ASP A N 1
ATOM 2155 C CA . ASP A 1 270 ? -13.822 8.880 9.906 1.00 95.75 270 ASP A CA 1
ATOM 2156 C C . ASP A 1 270 ? -13.986 9.009 8.384 1.00 95.75 270 ASP A C 1
ATOM 2158 O O . ASP A 1 270 ? -14.774 9.825 7.904 1.00 95.75 270 ASP A O 1
ATOM 2162 N N . LEU A 1 271 ? -13.267 8.184 7.622 1.00 96.69 271 LEU A N 1
ATOM 2163 C CA . LEU A 1 271 ? -13.281 8.161 6.156 1.00 96.69 271 LEU A CA 1
ATOM 2164 C C . LEU A 1 271 ? -13.986 6.896 5.648 1.00 96.69 271 LEU A C 1
ATOM 2166 O O . LEU A 1 271 ? -13.505 5.790 5.923 1.00 96.69 271 LEU A O 1
ATOM 2170 N N . PRO A 1 272 ? -15.087 7.016 4.884 1.00 95.94 272 PRO A N 1
ATOM 2171 C CA . PRO A 1 272 ? -15.721 5.869 4.242 1.00 95.94 272 PRO A CA 1
ATOM 2172 C C . PRO A 1 272 ? -14.869 5.386 3.063 1.00 95.94 272 PRO A C 1
ATOM 2174 O O . PRO A 1 272 ? -14.567 6.145 2.145 1.00 95.94 272 PRO A O 1
ATOM 2177 N N . LEU A 1 273 ? -14.485 4.112 3.059 1.00 95.56 273 LEU A N 1
ATOM 2178 C CA . LEU A 1 273 ? -13.629 3.517 2.025 1.00 95.56 273 LEU A CA 1
ATOM 2179 C C . LEU A 1 273 ? -14.408 2.684 1.003 1.00 95.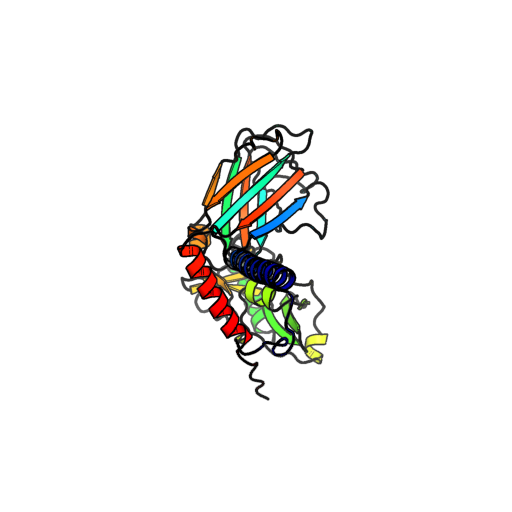56 273 LEU A C 1
ATOM 2181 O O . LEU A 1 273 ? -13.793 2.109 0.108 1.00 95.56 273 LEU A O 1
ATOM 2185 N N . ASP A 1 274 ? -15.739 2.613 1.097 1.00 88.12 274 ASP A N 1
ATOM 2186 C CA . ASP A 1 274 ? -16.579 1.749 0.251 1.00 88.12 274 ASP A CA 1
ATOM 2187 C C . ASP A 1 274 ? -16.326 1.959 -1.248 1.00 88.12 274 ASP A C 1
ATOM 2189 O O . ASP A 1 274 ? -16.188 1.003 -2.006 1.00 88.12 274 ASP A O 1
ATOM 2193 N N . ARG A 1 275 ? -16.152 3.218 -1.668 1.00 90.62 275 ARG A N 1
ATOM 2194 C CA . ARG A 1 275 ? -15.886 3.594 -3.070 1.00 90.62 275 ARG A CA 1
ATOM 2195 C C . ARG A 1 275 ? -14.469 3.270 -3.549 1.00 90.62 275 ARG A C 1
ATOM 2197 O O . ARG A 1 275 ? -14.192 3.396 -4.738 1.00 90.62 275 ARG A O 1
ATOM 2204 N N . LEU A 1 276 ? -13.569 2.909 -2.637 1.00 94.38 276 LEU A N 1
ATOM 2205 C CA . LEU A 1 276 ? -12.166 2.614 -2.923 1.00 94.38 276 LEU A CA 1
ATOM 2206 C C . LEU A 1 276 ? -11.874 1.108 -2.908 1.00 94.38 276 LEU A C 1
ATOM 2208 O O . LEU A 1 276 ? -10.767 0.705 -3.255 1.00 94.38 276 LEU A O 1
ATOM 2212 N N . GLN A 1 277 ? -12.830 0.261 -2.514 1.00 88.94 277 GLN A N 1
ATOM 2213 C CA . GLN A 1 277 ? -12.590 -1.177 -2.345 1.00 88.94 277 GLN A CA 1
ATOM 2214 C C . GLN A 1 277 ? -12.162 -1.862 -3.649 1.00 88.94 277 GLN A C 1
ATOM 2216 O O . GLN A 1 277 ? -11.229 -2.666 -3.617 1.00 88.94 277 GLN A O 1
ATOM 2221 N N . ASP A 1 278 ? -12.757 -1.462 -4.775 1.00 89.75 278 ASP A N 1
ATOM 2222 C CA . ASP A 1 278 ? -12.479 -2.015 -6.108 1.00 89.75 278 ASP A CA 1
ATOM 2223 C C . ASP A 1 278 ? -11.190 -1.477 -6.747 1.00 89.75 278 ASP A C 1
ATOM 2225 O O . ASP A 1 278 ? -10.779 -1.946 -7.809 1.00 89.75 278 ASP A O 1
ATOM 2229 N N . ILE A 1 279 ? -10.536 -0.490 -6.126 1.00 95.12 279 ILE A N 1
ATOM 2230 C CA . ILE A 1 279 ? -9.286 0.055 -6.652 1.00 95.12 279 ILE A CA 1
ATOM 2231 C C . ILE A 1 279 ? -8.132 -0.900 -6.308 1.00 95.12 279 ILE A C 1
ATOM 2233 O O . ILE A 1 279 ? -7.932 -1.201 -5.121 1.00 95.12 279 ILE A O 1
ATOM 2237 N N . PRO A 1 280 ? -7.375 -1.393 -7.311 1.00 94.88 280 PRO A N 1
ATOM 2238 C CA . PRO A 1 280 ? -6.211 -2.240 -7.074 1.00 94.88 280 PRO A CA 1
ATOM 2239 C C . PRO A 1 280 ? -5.121 -1.447 -6.355 1.00 94.88 280 PRO A C 1
ATOM 2241 O O . PRO A 1 280 ? -4.923 -0.264 -6.627 1.00 94.88 280 PRO A O 1
ATOM 2244 N N . GLY A 1 281 ? -4.420 -2.102 -5.432 1.00 95.62 281 GLY A N 1
ATOM 2245 C CA . GLY A 1 281 ? -3.404 -1.461 -4.607 1.00 95.62 281 GLY A CA 1
ATOM 2246 C C . GLY A 1 281 ? -3.499 -1.834 -3.135 1.00 95.62 281 GLY A C 1
ATOM 2247 O O . GLY A 1 281 ? -4.589 -2.094 -2.619 1.00 95.62 281 GLY A O 1
ATOM 2248 N N . LYS A 1 282 ? -2.349 -1.840 -2.461 1.00 96.25 282 LYS A N 1
ATOM 2249 C CA . LYS A 1 282 ? -2.242 -2.071 -1.012 1.00 96.25 282 LYS A CA 1
ATOM 2250 C C . LYS A 1 282 ? -2.217 -0.776 -0.194 1.00 96.25 282 LYS A C 1
ATOM 2252 O O . LYS A 1 282 ? -2.411 -0.823 1.016 1.00 96.25 282 LYS A O 1
ATOM 2257 N N . ASP A 1 283 ? -1.954 0.368 -0.824 1.00 97.69 283 ASP A N 1
ATOM 2258 C CA . ASP A 1 283 ? -1.658 1.613 -0.119 1.00 97.69 283 ASP A CA 1
ATOM 2259 C C . ASP A 1 283 ? -2.908 2.490 -0.026 1.00 97.69 283 ASP A C 1
ATOM 2261 O O . ASP A 1 283 ? -3.455 2.927 -1.042 1.00 97.69 283 ASP A O 1
ATOM 2265 N N . TYR A 1 284 ? -3.332 2.776 1.205 1.00 97.69 284 TYR A N 1
ATOM 2266 C CA . TYR A 1 284 ? -4.304 3.821 1.519 1.00 97.69 284 TYR A CA 1
ATOM 2267 C C . TYR A 1 284 ? -3.527 5.111 1.780 1.00 97.69 284 TYR A C 1
ATOM 2269 O O . TYR A 1 284 ? -3.003 5.330 2.873 1.00 97.69 284 TYR A O 1
ATOM 2277 N N . LEU A 1 285 ? -3.405 5.928 0.738 1.00 97.06 285 LEU A N 1
ATOM 2278 C CA . LEU A 1 285 ? -2.628 7.162 0.724 1.00 97.06 285 LEU A CA 1
ATOM 2279 C C . LEU A 1 285 ? -3.485 8.309 1.227 1.00 97.06 285 LEU A C 1
ATOM 2281 O O . LEU A 1 285 ? -4.544 8.599 0.670 1.00 97.06 285 LEU A O 1
ATOM 2285 N N . MET A 1 286 ? -3.009 8.950 2.280 1.00 97.19 286 MET A N 1
ATOM 2286 C CA . MET A 1 286 ? -3.707 10.000 2.991 1.00 97.19 286 MET A CA 1
ATOM 2287 C C . MET A 1 286 ? -2.962 11.313 2.832 1.00 97.19 286 MET A C 1
ATOM 2289 O O . MET A 1 286 ? -1.731 11.371 2.857 1.00 97.19 286 MET A O 1
ATOM 2293 N N . THR A 1 287 ? -3.740 12.371 2.672 1.00 96.50 287 THR A N 1
ATOM 2294 C CA . THR A 1 287 ? -3.264 13.739 2.571 1.00 96.50 287 THR A CA 1
ATOM 2295 C C . THR A 1 287 ? -4.021 14.566 3.591 1.00 96.50 287 THR A C 1
ATOM 2297 O O . THR A 1 287 ? -5.250 14.593 3.549 1.00 96.50 287 THR A O 1
ATOM 2300 N N . ALA A 1 288 ? -3.301 15.198 4.511 1.00 96.56 288 ALA A N 1
ATOM 2301 C CA . ALA A 1 288 ? -3.863 16.065 5.532 1.00 96.56 288 ALA A CA 1
ATOM 2302 C C . ALA A 1 288 ? -3.361 17.501 5.366 1.00 96.56 288 ALA A C 1
ATOM 2304 O O . ALA A 1 288 ? -2.173 17.733 5.137 1.00 96.56 288 ALA A O 1
ATOM 2305 N N . GLU A 1 289 ? -4.279 18.450 5.508 1.00 95.12 289 GLU A N 1
ATOM 2306 C CA . GLU A 1 289 ? -4.020 19.889 5.459 1.00 95.12 289 GLU A CA 1
ATOM 2307 C C . GLU A 1 289 ? -4.634 20.552 6.691 1.00 95.12 289 GLU A C 1
ATOM 2309 O O . GLU A 1 289 ? -5.710 20.151 7.149 1.00 95.12 289 GLU A O 1
ATOM 2314 N N . PHE A 1 290 ? -3.948 21.565 7.221 1.00 94.44 290 PHE A N 1
ATOM 2315 C CA . PHE A 1 290 ? -4.323 22.268 8.447 1.00 94.44 290 PHE A CA 1
ATOM 2316 C C . PHE A 1 290 ? -4.321 23.781 8.205 1.00 94.44 290 PHE A C 1
ATOM 2318 O O . PHE A 1 290 ? -3.403 24.314 7.578 1.00 94.44 290 PHE A O 1
ATOM 2325 N N . SER A 1 291 ? -5.324 24.490 8.728 1.00 94.25 291 SER A N 1
ATOM 2326 C CA . SER A 1 291 ? -5.490 25.935 8.492 1.00 94.25 291 SER A CA 1
ATOM 2327 C C . SER A 1 291 ? -4.595 26.841 9.338 1.00 94.25 291 SER A C 1
ATOM 2329 O O . SER A 1 291 ? -4.637 28.064 9.187 1.00 94.25 291 SER A O 1
ATOM 2331 N N . ASN A 1 292 ? -3.816 26.272 10.253 1.00 94.44 292 ASN A N 1
ATOM 2332 C CA . ASN A 1 292 ? -2.937 26.995 11.159 1.00 94.44 292 ASN A CA 1
ATOM 2333 C C . ASN A 1 292 ? -1.677 26.177 11.473 1.00 94.44 292 ASN A C 1
ATOM 2335 O O . ASN A 1 292 ? -1.625 24.972 11.225 1.00 94.44 292 ASN A O 1
ATOM 2339 N N . ASP A 1 293 ? -0.657 26.847 12.011 1.00 93.69 293 ASP A N 1
ATOM 2340 C CA . ASP A 1 293 ? 0.584 26.199 12.430 1.00 93.69 293 ASP A CA 1
ATOM 2341 C C . ASP A 1 293 ? 0.308 25.241 13.599 1.00 93.69 293 ASP A C 1
ATOM 2343 O O . ASP A 1 293 ? -0.241 25.641 14.630 1.00 93.69 293 ASP A O 1
ATOM 2347 N N . ILE A 1 294 ? 0.733 23.986 13.462 1.00 94.31 294 ILE A N 1
ATOM 2348 C CA . ILE A 1 294 ? 0.587 22.960 14.500 1.00 94.31 294 ILE A CA 1
ATOM 2349 C C . ILE A 1 294 ? 1.876 22.164 14.677 1.00 94.31 294 ILE A C 1
ATOM 2351 O O . ILE A 1 294 ? 2.784 22.192 13.846 1.00 94.31 294 ILE A O 1
ATOM 2355 N N . GLN A 1 295 ? 1.941 21.415 15.770 1.00 94.31 295 GLN A N 1
ATOM 2356 C CA . GLN A 1 295 ? 2.989 20.447 16.024 1.00 94.31 295 GLN A CA 1
ATOM 2357 C C . GLN A 1 295 ? 2.365 19.090 16.352 1.00 94.31 295 GLN A C 1
ATOM 2359 O O . GLN A 1 295 ? 1.685 18.927 17.366 1.00 94.31 295 GLN A O 1
ATOM 2364 N N . LEU A 1 296 ? 2.588 18.118 15.475 1.00 94.88 296 LEU A N 1
ATOM 2365 C CA . LEU A 1 296 ? 2.115 16.748 15.619 1.00 94.88 296 LEU A CA 1
ATOM 2366 C C . LEU A 1 296 ? 3.081 15.929 16.477 1.00 94.88 296 LEU A C 1
ATOM 2368 O O . LEU A 1 296 ? 4.297 16.002 16.313 1.00 94.88 296 LEU A O 1
ATOM 2372 N N . GLN A 1 297 ? 2.528 15.104 17.359 1.00 94.94 297 GLN A N 1
ATOM 2373 C CA . GLN A 1 297 ? 3.271 14.133 18.157 1.00 94.94 297 GLN A CA 1
ATOM 2374 C C . GLN A 1 297 ? 3.165 12.732 17.543 1.00 94.94 297 GLN A C 1
ATOM 2376 O O . GLN A 1 297 ? 4.184 12.072 17.316 1.00 94.94 297 GLN A O 1
ATOM 2381 N N . ASN A 1 298 ? 1.938 12.300 17.232 1.00 95.94 298 ASN A N 1
ATOM 2382 C CA . ASN A 1 298 ? 1.654 10.981 16.674 1.00 95.94 298 ASN A CA 1
ATOM 2383 C C . ASN A 1 298 ? 0.553 11.041 15.602 1.00 95.94 298 ASN A C 1
ATOM 2385 O O . ASN A 1 298 ? -0.363 11.867 15.670 1.00 95.94 298 ASN A O 1
ATOM 2389 N N . ILE A 1 299 ? 0.634 10.114 14.648 1.00 97.25 299 ILE A N 1
ATOM 2390 C CA . ILE A 1 299 ? -0.448 9.754 13.724 1.00 97.25 299 ILE A CA 1
ATOM 2391 C C . ILE A 1 299 ? -0.889 8.342 14.076 1.00 97.25 299 ILE A C 1
ATOM 2393 O O . ILE A 1 299 ? -0.045 7.454 14.181 1.00 97.25 299 ILE A O 1
ATOM 2397 N N . PHE A 1 300 ? -2.193 8.128 14.189 1.00 97.88 300 PHE A N 1
ATOM 2398 C CA . PHE A 1 300 ? -2.790 6.804 14.283 1.00 97.88 300 PHE A CA 1
ATOM 2399 C C . PHE A 1 300 ? -3.758 6.605 13.125 1.00 97.88 300 PHE A C 1
ATOM 2401 O O . PHE A 1 300 ? -4.559 7.491 12.819 1.00 97.88 300 PHE A O 1
ATOM 2408 N N . VAL A 1 301 ? -3.703 5.437 12.498 1.00 98.31 301 VAL A N 1
ATOM 2409 C CA . VAL A 1 301 ? -4.658 5.027 11.470 1.00 98.31 301 VAL A CA 1
ATOM 2410 C C . VAL A 1 301 ? -5.218 3.668 11.855 1.00 98.31 301 VAL A C 1
ATOM 2412 O O . VAL A 1 301 ? -4.465 2.721 12.052 1.00 98.31 301 VAL A O 1
ATOM 2415 N N . GLU A 1 302 ? -6.536 3.553 11.940 1.00 98.12 302 GLU A N 1
ATOM 2416 C CA . GLU A 1 302 ? -7.235 2.277 12.052 1.00 98.12 302 GLU A CA 1
ATOM 2417 C C . GLU A 1 302 ? -7.968 2.001 10.736 1.00 98.12 302 GLU A C 1
ATOM 2419 O O . GLU A 1 302 ? -8.911 2.709 10.381 1.00 98.12 302 GLU A O 1
ATOM 2424 N N . LEU A 1 303 ? -7.556 0.958 10.017 1.00 97.50 303 LEU A N 1
ATOM 2425 C CA . LEU A 1 303 ? -8.318 0.421 8.895 1.00 97.50 303 LEU A CA 1
ATOM 2426 C C . LEU A 1 303 ? -9.237 -0.678 9.416 1.00 97.50 303 LEU A C 1
ATOM 2428 O O . LEU A 1 303 ? -8.759 -1.667 9.970 1.00 97.50 303 LEU A O 1
ATOM 2432 N N . LYS A 1 304 ? -10.548 -0.535 9.225 1.00 95.19 304 LYS A N 1
ATOM 2433 C CA . LYS A 1 304 ? -11.524 -1.518 9.705 1.00 95.19 304 LYS A CA 1
ATOM 2434 C C . LYS A 1 304 ? -12.613 -1.815 8.695 1.00 95.19 304 LYS A C 1
ATOM 2436 O O . LYS A 1 304 ? -12.905 -1.045 7.776 1.00 95.19 304 LYS A O 1
ATOM 2441 N N . LYS A 1 305 ? -13.203 -2.989 8.861 1.00 93.69 305 LYS A N 1
ATOM 2442 C CA . LYS A 1 305 ? -14.360 -3.420 8.092 1.00 93.69 305 LYS A CA 1
ATOM 2443 C C . LYS A 1 305 ? -15.584 -3.406 8.997 1.00 93.69 305 LYS A C 1
ATOM 2445 O O . LYS A 1 305 ? -15.646 -4.163 9.959 1.00 93.69 305 LYS A O 1
ATOM 2450 N N . ASP A 1 306 ? -16.547 -2.552 8.682 1.00 92.19 306 ASP A N 1
ATOM 2451 C CA . ASP A 1 306 ? -17.776 -2.433 9.461 1.00 92.19 306 ASP A CA 1
ATOM 2452 C C . ASP A 1 306 ? -18.652 -3.683 9.297 1.00 92.19 306 ASP A C 1
ATOM 2454 O O . ASP A 1 306 ? -18.654 -4.335 8.247 1.00 92.19 306 ASP A O 1
ATOM 2458 N N . ALA A 1 307 ? -19.423 -4.005 10.335 1.00 92.31 307 ALA A N 1
ATOM 2459 C CA . ALA A 1 307 ? -20.288 -5.180 10.382 1.00 92.31 307 ALA A CA 1
ATOM 2460 C C . ALA A 1 307 ? -21.558 -5.001 9.529 1.00 92.31 307 ALA A C 1
ATOM 2462 O O . ALA A 1 307 ? -22.658 -4.830 10.049 1.00 92.31 307 ALA A O 1
ATOM 2463 N N . THR A 1 308 ? -21.403 -5.029 8.203 1.00 91.62 308 THR A N 1
ATOM 2464 C CA . THR A 1 308 ? -22.498 -4.906 7.227 1.00 91.62 308 THR A CA 1
ATOM 2465 C C . THR A 1 308 ? -22.645 -6.175 6.384 1.00 91.62 308 THR A C 1
ATOM 2467 O O . THR A 1 308 ? -21.699 -6.947 6.220 1.00 91.62 308 THR A O 1
ATOM 2470 N N . ILE A 1 309 ? -23.832 -6.392 5.803 1.00 89.69 309 ILE A N 1
ATOM 2471 C CA . ILE A 1 309 ? -24.102 -7.547 4.923 1.00 89.69 309 ILE A CA 1
ATOM 2472 C C . ILE A 1 309 ? -23.199 -7.517 3.677 1.00 89.69 309 ILE A C 1
ATOM 2474 O O . ILE A 1 309 ? -22.693 -8.556 3.250 1.00 89.69 309 ILE A O 1
ATOM 2478 N N . ALA A 1 310 ? -22.954 -6.329 3.114 1.00 88.06 310 ALA A N 1
ATOM 2479 C CA . ALA A 1 310 ? -22.055 -6.156 1.974 1.00 88.06 310 ALA A CA 1
ATOM 2480 C C . ALA A 1 310 ? -20.623 -6.598 2.323 1.00 88.06 310 ALA A C 1
ATOM 2482 O O . ALA A 1 310 ? -20.034 -7.429 1.627 1.00 88.06 310 ALA A O 1
ATOM 2483 N N . ASN A 1 311 ? -20.105 -6.125 3.458 1.00 89.62 311 ASN A N 1
ATOM 2484 C CA . ASN A 1 311 ? -18.777 -6.481 3.948 1.00 89.62 311 ASN A CA 1
ATOM 2485 C C . ASN A 1 311 ? -18.654 -7.965 4.309 1.00 89.62 311 ASN A C 1
ATOM 2487 O O . ASN A 1 311 ? -17.617 -8.569 4.034 1.00 89.62 311 ASN A O 1
ATOM 2491 N N . LEU A 1 312 ? -19.710 -8.566 4.864 1.00 90.69 312 LEU A N 1
ATOM 2492 C CA . LEU A 1 312 ? -19.771 -10.002 5.135 1.00 90.69 312 LEU A CA 1
ATOM 2493 C C . LEU A 1 312 ? -19.595 -10.815 3.847 1.00 90.69 312 LEU A C 1
ATOM 2495 O O . LEU A 1 312 ? -18.740 -11.701 3.786 1.00 90.69 312 LEU A O 1
ATOM 2499 N N . LYS A 1 313 ? -20.368 -10.486 2.802 1.00 89.94 313 LYS A N 1
ATOM 2500 C CA . LYS A 1 313 ? -20.297 -11.160 1.496 1.00 89.94 313 LYS A CA 1
ATOM 2501 C C . LYS A 1 313 ? -18.897 -11.050 0.887 1.00 89.94 313 LYS A C 1
ATOM 2503 O O . LYS A 1 313 ? -18.356 -12.048 0.411 1.00 89.94 313 LYS A O 1
ATOM 2508 N N . LEU A 1 314 ? -18.295 -9.862 0.949 1.00 85.19 314 LEU A N 1
ATOM 2509 C CA . LEU A 1 314 ? -16.934 -9.622 0.461 1.00 85.19 314 LEU A CA 1
ATOM 2510 C C . LEU A 1 314 ? -15.884 -10.416 1.246 1.00 85.19 314 LEU A C 1
ATOM 2512 O O . LEU A 1 314 ? -15.013 -11.043 0.644 1.00 85.19 314 LEU A O 1
ATOM 2516 N N . SER A 1 315 ? -15.966 -10.433 2.579 1.00 88.75 315 SER A N 1
ATOM 2517 C CA . SER A 1 315 ? -15.043 -11.205 3.419 1.00 88.75 315 SER A CA 1
ATOM 2518 C C . SER A 1 315 ? -15.121 -12.702 3.130 1.00 88.75 315 SER A C 1
ATOM 2520 O O . SER A 1 315 ? -14.083 -13.335 2.951 1.00 88.75 315 SER A O 1
ATOM 2522 N N . LEU A 1 316 ? -16.327 -13.261 3.006 1.00 89.25 316 LEU A N 1
ATOM 2523 C CA . LEU A 1 316 ? -16.516 -14.672 2.658 1.00 89.25 316 LEU A CA 1
ATOM 2524 C C . LEU A 1 316 ? -15.960 -14.997 1.265 1.00 89.25 316 LEU A C 1
ATOM 2526 O O . LEU A 1 316 ? -15.231 -15.976 1.113 1.00 89.25 316 LEU A O 1
ATOM 2530 N N . SER A 1 317 ? -16.235 -14.152 0.267 1.00 86.62 317 SER A N 1
ATOM 2531 C CA . SER A 1 317 ? -15.691 -14.313 -1.088 1.00 86.62 317 SER A CA 1
ATOM 2532 C C . SER A 1 317 ? -14.158 -14.332 -1.089 1.00 86.62 317 SER A C 1
ATOM 2534 O O . SER A 1 317 ? -13.541 -15.195 -1.715 1.00 86.62 317 SER A O 1
ATOM 2536 N N . ASN A 1 318 ? -13.532 -13.420 -0.341 1.00 81.75 318 ASN A N 1
ATOM 2537 C CA . ASN A 1 318 ? -12.075 -13.341 -0.240 1.00 81.75 318 ASN A CA 1
ATOM 2538 C C . ASN A 1 318 ? -11.466 -14.533 0.505 1.00 81.75 318 ASN A C 1
ATOM 2540 O O . ASN A 1 318 ? -10.415 -15.021 0.096 1.00 81.75 318 ASN A O 1
ATOM 2544 N N . LEU A 1 319 ? -12.116 -15.030 1.562 1.00 85.25 319 LEU A N 1
ATOM 2545 C CA . LEU A 1 319 ? -11.678 -16.239 2.267 1.00 85.25 319 LEU A CA 1
ATOM 2546 C C . LEU A 1 319 ? -11.697 -17.458 1.338 1.00 85.25 319 LEU A C 1
ATOM 2548 O O . LEU A 1 319 ? -10.718 -18.201 1.287 1.00 85.25 319 LEU A O 1
ATOM 2552 N N . ILE A 1 320 ? -12.762 -17.617 0.545 1.00 85.81 320 ILE A N 1
ATOM 2553 C CA . ILE A 1 320 ? -12.859 -18.691 -0.452 1.00 85.81 320 ILE A CA 1
ATOM 2554 C C . ILE A 1 320 ? -11.748 -18.547 -1.498 1.00 85.81 320 ILE A C 1
ATOM 2556 O O . ILE A 1 320 ? -11.069 -19.527 -1.799 1.00 85.81 320 ILE A O 1
ATOM 2560 N N . LYS A 1 321 ? -11.517 -17.338 -2.026 1.00 79.81 321 LYS A N 1
ATOM 2561 C CA . LYS A 1 321 ? -10.459 -17.087 -3.017 1.00 79.81 321 LYS A CA 1
ATOM 2562 C C . LYS A 1 321 ? -9.069 -17.442 -2.472 1.00 79.81 321 LYS A C 1
ATOM 2564 O O . LYS A 1 321 ? -8.378 -18.253 -3.083 1.00 79.81 321 LYS A O 1
ATOM 2569 N N . ARG A 1 322 ? -8.719 -16.945 -1.281 1.00 74.31 322 ARG A N 1
ATOM 2570 C CA . ARG A 1 322 ? -7.444 -17.257 -0.608 1.00 74.31 322 ARG A CA 1
ATOM 2571 C C . ARG A 1 322 ? -7.282 -18.752 -0.334 1.00 74.31 322 ARG A C 1
ATOM 2573 O O . ARG A 1 322 ? -6.193 -19.290 -0.494 1.00 74.31 322 ARG A O 1
ATOM 2580 N N . SER A 1 323 ? -8.364 -19.442 0.039 1.00 76.50 323 SER A N 1
ATOM 2581 C CA . SER A 1 323 ? -8.329 -20.897 0.231 1.00 76.50 323 SER A CA 1
ATOM 2582 C C . SER A 1 323 ? -8.082 -21.664 -1.067 1.00 76.50 323 SER A C 1
ATOM 2584 O O . SER A 1 323 ? -7.521 -22.742 -1.021 1.00 76.50 323 SER A O 1
ATOM 2586 N N . LYS A 1 324 ? -8.452 -21.129 -2.234 1.00 74.31 324 LYS A N 1
ATOM 2587 C CA . LYS A 1 324 ? -8.120 -21.768 -3.513 1.00 74.31 324 LYS A CA 1
ATOM 2588 C C . LYS A 1 324 ? -6.665 -21.514 -3.888 1.00 74.31 324 LYS A C 1
ATOM 2590 O O . LYS A 1 324 ? -5.972 -22.453 -4.247 1.00 74.31 324 LYS A O 1
ATOM 2595 N N . GLU A 1 325 ? -6.201 -20.275 -3.748 1.00 64.31 325 GLU A N 1
ATOM 2596 C CA . GLU A 1 325 ? -4.834 -19.863 -4.107 1.00 64.31 325 GLU A CA 1
ATOM 2597 C C . GLU A 1 325 ? -3.764 -20.556 -3.250 1.00 64.31 325 GLU A C 1
ATOM 2599 O O . GLU A 1 325 ? -2.753 -20.996 -3.783 1.00 64.31 325 GLU A O 1
ATOM 2604 N N . ASN A 1 326 ? -4.018 -20.754 -1.953 1.00 58.50 326 ASN A N 1
ATOM 2605 C CA . ASN A 1 326 ? -3.104 -21.482 -1.064 1.00 58.50 326 ASN A CA 1
ATOM 2606 C C . ASN A 1 326 ? -3.132 -23.013 -1.251 1.00 58.50 326 ASN A C 1
ATOM 2608 O O . ASN A 1 326 ? -2.296 -23.702 -0.672 1.00 58.50 326 ASN A O 1
ATOM 2612 N N . TYR A 1 327 ? -4.099 -23.551 -2.005 1.00 51.41 327 TYR A N 1
ATOM 2613 C CA . TYR A 1 327 ? -4.273 -24.992 -2.230 1.00 51.41 327 TYR A CA 1
ATOM 2614 C C . TYR A 1 327 ? -3.994 -25.424 -3.676 1.00 51.41 327 TYR A C 1
ATOM 2616 O O . TYR A 1 327 ? -4.101 -26.616 -3.963 1.00 51.41 327 TYR A O 1
ATOM 2624 N N . VAL A 1 328 ? -3.615 -24.514 -4.585 1.00 42.22 328 VAL A N 1
ATOM 2625 C CA . VAL A 1 328 ? -3.031 -24.933 -5.866 1.00 42.22 328 VAL A CA 1
ATOM 2626 C C . VAL A 1 328 ? -1.629 -25.465 -5.557 1.00 42.22 328 VAL A C 1
ATOM 2628 O O . VAL A 1 328 ? -0.780 -24.686 -5.120 1.00 42.22 328 VAL A O 1
ATOM 2631 N N . PRO A 1 329 ? -1.361 -26.772 -5.732 1.00 40.78 329 PRO A N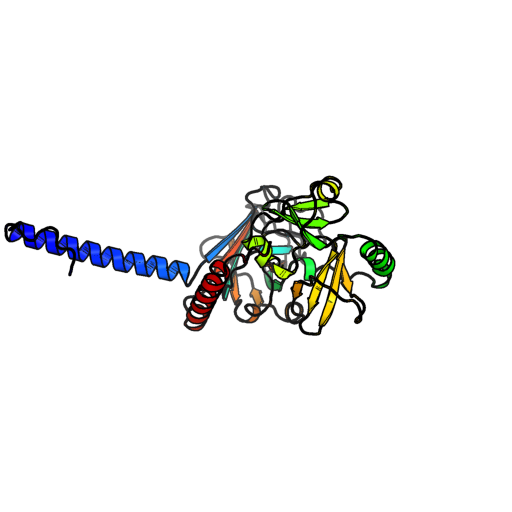 1
ATOM 2632 C CA . PRO A 1 329 ? -0.019 -27.297 -5.560 1.00 40.78 329 PRO A CA 1
ATOM 2633 C C . PRO A 1 329 ? 0.879 -26.586 -6.566 1.00 40.78 329 PRO A C 1
ATOM 2635 O O . PRO A 1 329 ? 0.515 -26.469 -7.737 1.00 40.78 329 PRO A O 1
ATOM 2638 N N . THR A 1 330 ? 2.053 -26.140 -6.125 1.00 41.50 330 THR A N 1
ATOM 2639 C CA . THR A 1 330 ? 3.188 -25.903 -7.016 1.00 41.50 330 THR A CA 1
ATOM 2640 C C . THR A 1 330 ? 3.343 -27.138 -7.892 1.00 41.50 330 THR A C 1
ATOM 2642 O O . THR A 1 330 ? 3.850 -28.163 -7.435 1.00 41.50 330 THR A O 1
ATOM 2645 N N . ILE A 1 331 ? 2.854 -27.067 -9.130 1.00 36.19 331 ILE A N 1
ATOM 2646 C CA . ILE A 1 331 ? 3.224 -28.024 -10.159 1.00 36.19 331 ILE A CA 1
ATOM 2647 C C . ILE A 1 331 ? 4.693 -27.719 -10.426 1.00 36.19 331 ILE A C 1
ATOM 2649 O O . ILE A 1 331 ? 5.037 -26.806 -11.172 1.00 36.19 331 ILE A O 1
ATOM 2653 N N . SER A 1 332 ? 5.555 -28.448 -9.723 1.00 36.97 332 SER A N 1
ATOM 2654 C CA . SER A 1 332 ? 6.921 -28.689 -10.144 1.00 36.97 332 SER A CA 1
ATOM 2655 C C . SER A 1 332 ? 6.839 -29.354 -11.512 1.00 36.97 332 SER A C 1
ATOM 2657 O O . SER A 1 332 ? 6.596 -30.559 -11.598 1.00 36.97 332 SER A O 1
ATOM 2659 N N . ASN A 1 333 ? 6.992 -28.574 -12.574 1.00 33.47 333 ASN A N 1
ATOM 2660 C CA . ASN A 1 333 ? 7.446 -29.144 -13.827 1.00 33.47 333 ASN A CA 1
ATOM 2661 C C . ASN A 1 333 ? 8.970 -29.058 -13.822 1.00 33.47 333 ASN A C 1
ATOM 2663 O O . ASN A 1 333 ? 9.542 -27.998 -13.572 1.00 33.47 333 ASN A O 1
ATOM 2667 N N . GLN A 1 334 ? 9.533 -30.256 -13.948 1.00 34.47 334 GLN A N 1
ATOM 2668 C CA . GLN A 1 334 ? 10.938 -30.639 -13.928 1.00 34.47 334 GLN A CA 1
ATOM 2669 C C . GLN A 1 334 ? 11.777 -29.913 -14.972 1.00 34.47 334 GLN A C 1
ATOM 2671 O O . GLN A 1 334 ? 11.209 -29.543 -16.026 1.00 34.47 334 GLN A O 1
#

Sequence (334 aa):
MWFDLTKTTALEAKKYQQYKRWQNFLYLFAVLTAAYLSFKILFPSQFFEFSFNNSSAKSNTVSFVNINNSGKLQNGLMKKDATLSFAASSPSLFSKALVQFELDKKSQKIDTGKIIVRKSYQAFFYPEGNPVEIETYLHTRSQQQFGDGSLVSYGNSIYVVNNNQVMPIDSSETFLALGYAWENVLSIDADLFSAYTKGSLLTLYSAHPNGTVFQTDTDKKYIIRNGKKYPLPSDFTATAAVRVSEKSFALSADCQLQKDVLTFRKYSCDLPLDRLQDIPGKDYLMTAEFSNDIQLQNIFVELKKDATIANLKLSLSNLIKRSKENYVPTISNQ

Radius of gyration: 25.36 Å; chains: 1; bounding box: 55×74×71 Å